Protein AF-A0AA39XWB1-F1 (afdb_monomer_lite)

Structure (mmCIF, N/CA/C/O backbone):
data_AF-A0AA39XWB1-F1
#
_entry.id   AF-A0AA39XWB1-F1
#
loop_
_atom_site.group_PDB
_atom_site.id
_atom_site.type_symbol
_atom_site.label_atom_id
_atom_site.label_alt_id
_atom_site.label_comp_id
_atom_site.label_asym_id
_atom_site.label_entity_id
_atom_site.label_seq_id
_atom_site.pdbx_PDB_ins_code
_atom_site.Cartn_x
_atom_site.Cartn_y
_atom_site.Cartn_z
_atom_site.occupancy
_atom_site.B_iso_or_equiv
_atom_site.auth_seq_id
_atom_site.auth_comp_id
_atom_site.auth_asym_id
_atom_site.auth_atom_id
_atom_site.pdbx_PDB_model_num
ATOM 1 N N . MET A 1 1 ? -2.239 -0.273 15.972 1.00 41.62 1 MET A N 1
ATOM 2 C CA . MET A 1 1 ? -2.402 0.875 15.066 1.00 41.62 1 MET A CA 1
ATOM 3 C C . MET A 1 1 ? -2.229 2.117 15.913 1.00 41.62 1 MET A C 1
ATOM 5 O O . MET A 1 1 ? -3.085 2.393 16.743 1.00 41.62 1 MET A O 1
ATOM 9 N N . GLN A 1 2 ? -1.071 2.755 15.815 1.00 41.41 2 GLN A N 1
ATOM 10 C CA . GLN A 1 2 ? -0.800 3.997 16.537 1.00 41.41 2 GLN A CA 1
ATOM 11 C C . GLN A 1 2 ? -1.192 5.116 15.592 1.00 41.41 2 GLN A C 1
ATOM 13 O O . GLN A 1 2 ? -0.616 5.147 14.523 1.00 41.41 2 GLN A O 1
ATOM 18 N N . CYS A 1 3 ? -2.184 5.942 15.901 1.00 41.06 3 CYS A N 1
ATOM 19 C CA . CYS A 1 3 ? -2.388 7.173 15.144 1.00 41.06 3 CYS A CA 1
ATOM 20 C C . CYS A 1 3 ? -1.578 8.264 15.823 1.00 41.06 3 CYS A C 1
ATOM 22 O O . CYS A 1 3 ? -1.636 8.375 17.046 1.00 41.06 3 CYS A O 1
ATOM 24 N N . LEU A 1 4 ? -0.769 8.960 15.040 1.00 49.34 4 LEU A N 1
ATOM 25 C CA . LEU A 1 4 ? 0.283 9.846 15.508 1.00 49.34 4 LEU A CA 1
ATOM 26 C C . LEU A 1 4 ? 0.068 11.181 14.810 1.00 49.34 4 LEU A C 1
ATOM 28 O O . LEU A 1 4 ? -0.105 11.183 13.598 1.00 49.34 4 LEU A O 1
ATOM 32 N N . ASN A 1 5 ? 0.038 12.267 15.576 1.00 47.19 5 ASN A N 1
ATOM 33 C CA . ASN A 1 5 ? 0.081 13.621 15.043 1.00 47.19 5 ASN A CA 1
ATOM 34 C C . ASN A 1 5 ? 1.475 14.213 15.278 1.00 47.19 5 ASN A C 1
ATOM 36 O O . ASN A 1 5 ? 1.672 14.724 16.375 1.00 47.19 5 ASN A O 1
ATOM 40 N N . PRO A 1 6 ? 2.475 14.054 14.395 1.00 50.25 6 PRO A N 1
ATOM 41 C CA . PRO A 1 6 ? 3.665 14.888 14.463 1.00 50.25 6 PRO A CA 1
ATOM 42 C C . PRO A 1 6 ? 3.436 16.219 13.738 1.00 50.25 6 PRO A C 1
ATOM 44 O O . PRO A 1 6 ? 2.695 16.291 12.759 1.00 50.25 6 PRO A O 1
ATOM 47 N N . ASP A 1 7 ? 4.146 17.257 14.176 1.00 54.75 7 A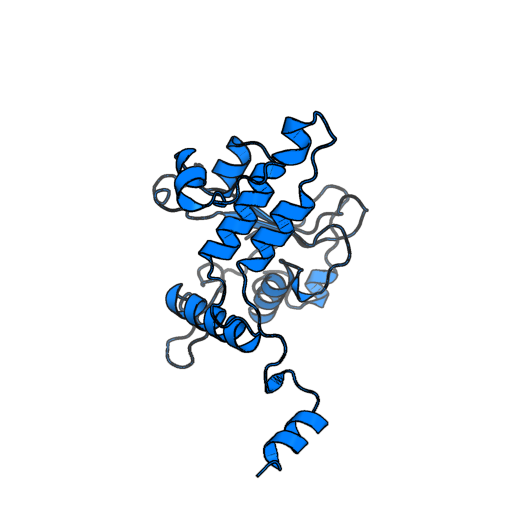SP A N 1
ATOM 48 C CA . ASP A 1 7 ? 4.531 18.319 13.253 1.00 54.75 7 ASP A CA 1
ATOM 49 C C . ASP A 1 7 ? 5.450 17.690 12.202 1.00 54.75 7 ASP A C 1
ATOM 51 O O . ASP A 1 7 ? 6.511 17.146 12.525 1.00 54.75 7 ASP A O 1
ATOM 55 N N . ASN A 1 8 ? 5.031 17.715 10.941 1.00 66.12 8 ASN A N 1
ATOM 56 C CA . ASN A 1 8 ? 5.865 17.259 9.842 1.00 66.12 8 ASN A CA 1
ATOM 57 C C . ASN A 1 8 ? 7.097 18.164 9.680 1.00 66.12 8 ASN A C 1
ATOM 59 O O . ASN A 1 8 ? 7.236 19.196 10.335 1.00 66.12 8 ASN A O 1
ATOM 63 N N . GLU A 1 9 ? 7.997 17.826 8.759 1.00 66.38 9 GLU A N 1
ATOM 64 C CA . GLU A 1 9 ? 9.208 18.617 8.465 1.00 66.38 9 GLU A CA 1
ATOM 65 C C . GLU A 1 9 ? 8.933 20.066 7.980 1.00 66.38 9 GLU A C 1
ATOM 67 O O . GLU A 1 9 ? 9.859 20.837 7.719 1.00 66.38 9 GLU A O 1
ATOM 72 N N . HIS A 1 10 ? 7.661 20.472 7.917 1.00 67.88 10 HIS A N 1
ATOM 73 C CA . HIS A 1 10 ? 7.183 21.820 7.622 1.00 67.88 10 HIS A CA 1
ATOM 74 C C . HIS A 1 10 ? 6.364 22.459 8.761 1.00 67.88 10 HIS A C 1
ATOM 76 O O . HIS A 1 10 ? 5.762 23.510 8.539 1.00 67.88 10 HIS A O 1
ATOM 82 N N . GLY A 1 11 ? 6.328 21.859 9.955 1.00 70.75 11 GLY A N 1
ATOM 83 C CA . GLY A 1 11 ? 5.614 22.397 11.118 1.00 70.75 11 GLY A CA 1
ATOM 84 C C . GLY A 1 11 ? 4.090 22.293 11.023 1.00 70.75 11 GLY A C 1
ATOM 85 O O . GLY A 1 11 ? 3.393 23.119 11.605 1.00 70.75 11 GLY A O 1
ATOM 86 N N . ASN A 1 12 ? 3.566 21.345 10.235 1.00 73.31 12 ASN A N 1
ATOM 87 C CA . ASN A 1 12 ? 2.128 21.094 10.145 1.00 73.31 12 ASN A CA 1
ATOM 88 C C . ASN A 1 12 ? 1.782 19.762 10.798 1.00 73.31 12 ASN A C 1
ATOM 90 O O . ASN A 1 12 ? 2.450 18.766 10.528 1.00 73.31 12 ASN A O 1
ATOM 94 N N . ALA A 1 13 ? 0.679 19.738 11.541 1.00 76.00 13 ALA A N 1
ATOM 95 C CA . ALA A 1 13 ? 0.055 18.511 12.013 1.00 76.00 13 ALA A CA 1
ATOM 96 C C . ALA A 1 13 ? -0.214 17.540 10.846 1.00 76.00 13 ALA A C 1
ATOM 98 O O . ALA A 1 13 ? -0.856 17.916 9.860 1.00 76.00 13 ALA A O 1
ATOM 99 N N . GLU A 1 14 ? 0.244 16.297 10.964 1.00 81.94 14 GLU A N 1
ATOM 100 C CA . GLU A 1 14 ? -0.048 15.213 10.021 1.00 81.94 14 GLU A CA 1
ATOM 101 C C . GLU A 1 14 ? -0.586 13.998 10.764 1.00 81.94 14 GLU A C 1
ATOM 103 O O . GLU A 1 14 ? -0.117 13.682 11.842 1.00 81.94 14 GLU A O 1
ATOM 108 N N . PHE A 1 15 ? -1.517 13.235 10.201 1.00 87.00 15 PHE A N 1
ATOM 109 C CA . PHE A 1 15 ? -1.774 11.901 10.741 1.00 87.00 15 PHE A CA 1
ATOM 110 C C . PHE A 1 15 ? -0.768 10.888 10.199 1.00 87.00 15 PHE A C 1
ATOM 112 O O . PHE A 1 15 ? -0.510 10.798 9.000 1.00 87.00 15 PHE A O 1
ATOM 119 N N . ALA A 1 16 ? -0.280 10.029 11.081 1.00 89.06 16 ALA A N 1
ATOM 120 C CA . ALA A 1 16 ? 0.539 8.885 10.734 1.00 89.06 16 ALA A CA 1
ATOM 121 C C . ALA A 1 16 ? 0.051 7.631 11.448 1.00 89.06 16 ALA A C 1
ATOM 123 O O . ALA A 1 16 ? -0.598 7.685 12.492 1.00 89.06 16 ALA A O 1
ATOM 124 N N . VAL A 1 17 ? 0.356 6.477 10.868 1.00 88.75 17 VAL A N 1
ATOM 125 C CA . VAL A 1 17 ? 0.061 5.177 11.433 1.00 88.75 17 VAL A CA 1
ATOM 126 C C . VAL A 1 17 ? 1.191 4.197 11.260 1.00 88.75 17 VAL A C 1
ATOM 128 O O . VAL A 1 17 ? 1.698 4.012 10.160 1.00 88.75 17 VAL A O 1
ATOM 131 N N . GLN A 1 18 ? 1.532 3.500 12.342 1.00 89.12 18 GLN A N 1
ATOM 132 C CA . GLN A 1 18 ? 2.418 2.347 12.279 1.00 89.12 18 GLN A CA 1
ATOM 133 C C . GLN A 1 18 ? 1.616 1.043 12.338 1.00 89.12 18 GLN A C 1
ATOM 135 O O . GLN A 1 18 ? 0.813 0.801 13.254 1.00 89.12 18 GLN A O 1
ATOM 140 N N . LEU A 1 19 ? 1.825 0.202 11.328 1.00 86.62 19 LEU A N 1
ATOM 141 C CA . LEU A 1 19 ? 1.204 -1.104 11.168 1.00 86.62 19 LEU A CA 1
ATOM 142 C C . LEU A 1 19 ? 2.258 -2.195 11.343 1.00 86.62 19 LEU A C 1
ATOM 144 O O . LEU A 1 19 ? 3.242 -2.232 10.610 1.00 86.62 19 LEU A O 1
ATOM 148 N N . VAL A 1 20 ? 2.019 -3.118 12.272 1.00 85.56 20 VAL A N 1
ATOM 149 C CA . VAL A 1 20 ? 2.822 -4.339 12.403 1.00 85.56 20 VAL A CA 1
ATOM 150 C C . VAL A 1 20 ? 2.204 -5.406 11.512 1.00 85.56 20 VAL A C 1
ATOM 152 O O . VAL A 1 20 ? 1.035 -5.769 11.674 1.00 85.56 20 VAL A O 1
ATOM 155 N N . ARG A 1 21 ? 2.975 -5.922 10.557 1.00 77.56 21 ARG A N 1
ATOM 156 C CA . ARG A 1 21 ? 2.493 -6.917 9.603 1.00 77.56 21 ARG A CA 1
ATOM 157 C C . ARG A 1 21 ? 2.776 -8.328 10.100 1.00 77.56 21 ARG A C 1
ATOM 159 O O . ARG A 1 21 ? 3.928 -8.734 10.226 1.00 77.56 21 ARG A O 1
ATOM 166 N N . GLU A 1 22 ? 1.732 -9.141 10.238 1.00 77.38 22 GLU A N 1
ATOM 167 C CA . GLU A 1 22 ? 1.906 -10.594 10.307 1.00 77.38 22 GLU A CA 1
ATOM 168 C C . GLU A 1 22 ? 2.275 -11.130 8.914 1.00 77.38 22 GLU A C 1
ATOM 170 O O . GLU A 1 22 ? 1.427 -11.461 8.082 1.00 77.38 22 GLU A O 1
ATOM 175 N N . ALA A 1 23 ? 3.570 -11.121 8.605 1.00 73.31 23 ALA A N 1
ATOM 176 C CA . ALA A 1 23 ? 4.072 -11.601 7.327 1.00 73.31 23 ALA A CA 1
ATOM 177 C C . ALA A 1 23 ? 4.094 -13.139 7.266 1.00 73.31 23 ALA A C 1
ATOM 179 O O . ALA A 1 23 ? 4.148 -13.842 8.278 1.00 73.31 23 ALA A O 1
ATOM 180 N N . LYS A 1 24 ? 4.066 -13.672 6.037 1.00 70.06 24 LYS A N 1
ATOM 181 C CA . LYS A 1 24 ? 4.104 -15.118 5.781 1.00 70.06 24 LYS A CA 1
ATOM 182 C C . LYS A 1 24 ? 5.331 -15.734 6.464 1.00 70.06 24 LYS A C 1
ATOM 184 O O . LYS A 1 24 ? 6.441 -15.236 6.299 1.00 70.06 24 LYS A O 1
ATOM 189 N N . ASN A 1 25 ? 5.128 -16.834 7.191 1.00 73.12 25 ASN A N 1
ATOM 190 C CA . ASN A 1 25 ? 6.166 -17.531 7.964 1.00 73.12 25 ASN A CA 1
ATOM 191 C C . ASN A 1 25 ? 6.789 -16.689 9.101 1.00 73.12 25 ASN A C 1
ATOM 193 O O . ASN A 1 25 ? 7.954 -16.906 9.443 1.00 73.12 25 ASN A O 1
ATOM 197 N N . MET A 1 26 ? 6.045 -15.723 9.660 1.00 78.62 26 MET A N 1
ATOM 198 C CA . MET A 1 26 ? 6.451 -14.912 10.824 1.00 78.62 26 MET A CA 1
ATOM 199 C C . MET A 1 26 ? 5.422 -14.939 11.969 1.00 78.62 26 MET A C 1
ATOM 201 O O . MET A 1 26 ? 5.489 -14.134 12.898 1.00 78.62 26 MET A O 1
ATOM 205 N N . THR A 1 27 ? 4.469 -15.876 11.935 1.00 80.94 27 THR A N 1
ATOM 206 C CA . THR A 1 27 ? 3.491 -16.069 13.019 1.00 80.94 27 THR A CA 1
ATOM 207 C C . THR A 1 27 ? 4.192 -16.338 14.354 1.00 80.94 27 THR A C 1
ATOM 209 O O . THR A 1 27 ? 3.828 -15.720 15.349 1.00 80.94 27 THR A O 1
ATOM 212 N N . TYR A 1 28 ? 5.250 -17.158 14.349 1.00 83.56 28 TYR A N 1
ATOM 213 C CA . TYR A 1 28 ? 6.032 -17.540 15.536 1.00 83.56 28 TYR A CA 1
ATOM 214 C C . TYR A 1 28 ? 7.258 -16.651 15.816 1.00 83.56 28 TYR A C 1
ATOM 216 O O . TYR A 1 28 ? 7.977 -16.907 16.773 1.00 83.56 28 TYR A O 1
ATOM 224 N N . ASP A 1 29 ? 7.494 -15.614 15.006 1.00 83.06 29 ASP A N 1
ATOM 225 C CA . ASP A 1 29 ? 8.612 -14.671 15.159 1.00 83.06 29 ASP A CA 1
ATOM 226 C C . ASP A 1 29 ? 8.068 -13.230 15.321 1.00 83.06 29 ASP A C 1
ATOM 228 O O . ASP A 1 29 ? 8.277 -12.398 14.430 1.00 83.06 29 ASP A O 1
ATOM 232 N N . PRO A 1 30 ? 7.310 -12.909 16.390 1.00 82.88 30 PRO A N 1
ATOM 233 C CA . PRO A 1 30 ? 6.625 -11.619 16.512 1.00 82.88 30 PRO A CA 1
ATOM 234 C C . PRO A 1 30 ? 7.583 -10.422 16.469 1.00 82.88 30 PRO A C 1
ATOM 236 O O . PRO A 1 30 ? 7.289 -9.452 15.777 1.00 82.88 30 PRO A O 1
ATOM 239 N N . ASP A 1 31 ? 8.759 -10.535 17.088 1.00 83.56 31 ASP A N 1
ATOM 240 C CA . ASP A 1 31 ? 9.764 -9.460 17.154 1.00 83.56 31 ASP A CA 1
ATOM 241 C C . ASP A 1 31 ? 10.465 -9.194 15.812 1.00 83.56 31 ASP A C 1
ATOM 243 O O . ASP A 1 31 ? 11.197 -8.220 15.660 1.00 83.56 31 ASP A O 1
ATOM 247 N N . LYS A 1 32 ? 10.269 -10.073 14.822 1.00 80.38 32 LYS A N 1
ATOM 248 C CA . LYS A 1 32 ? 10.838 -9.933 13.471 1.00 80.38 32 LYS A CA 1
ATOM 249 C C . LYS A 1 32 ? 9.804 -9.474 12.448 1.00 80.38 32 LYS A C 1
ATOM 251 O O . LYS A 1 32 ? 10.094 -9.460 11.249 1.00 80.38 32 LYS A O 1
ATOM 256 N N . ARG A 1 33 ? 8.583 -9.161 12.887 1.00 84.88 33 ARG A N 1
ATOM 257 C CA . ARG A 1 33 ? 7.512 -8.720 11.994 1.00 84.88 33 ARG A CA 1
ATOM 258 C C . ARG A 1 33 ? 7.844 -7.335 11.433 1.00 84.88 33 ARG A C 1
ATOM 260 O O . ARG A 1 33 ? 8.201 -6.448 12.199 1.00 84.88 33 ARG A O 1
ATOM 267 N N . PRO A 1 34 ? 7.710 -7.127 10.112 1.00 85.00 34 PRO A N 1
ATOM 268 C CA . PRO A 1 34 ? 7.891 -5.812 9.527 1.00 85.00 34 PRO A CA 1
ATOM 269 C C . PRO A 1 34 ? 6.905 -4.801 10.097 1.00 85.00 34 PRO A C 1
ATOM 271 O O . PRO A 1 34 ? 5.711 -5.093 10.228 1.00 85.00 34 PRO A O 1
ATOM 274 N N . GLU A 1 35 ? 7.405 -3.598 10.336 1.00 88.94 35 GLU A N 1
ATOM 275 C CA . GLU A 1 35 ? 6.603 -2.431 10.668 1.00 88.94 35 GLU A CA 1
ATOM 276 C C . GLU A 1 35 ? 6.546 -1.498 9.460 1.00 88.94 35 GLU A C 1
ATOM 278 O O . GLU A 1 35 ? 7.554 -1.245 8.794 1.00 88.94 35 GLU A O 1
ATOM 283 N N . HIS A 1 36 ? 5.351 -1.000 9.157 1.00 86.81 36 HIS A N 1
ATOM 284 C CA . HIS A 1 36 ? 5.108 -0.080 8.054 1.00 86.81 36 HIS A CA 1
ATOM 285 C C . HIS A 1 36 ? 4.446 1.180 8.576 1.00 86.81 36 HIS A C 1
ATOM 287 O O . HIS A 1 36 ? 3.353 1.114 9.138 1.00 86.81 36 HIS A O 1
ATOM 293 N N . SER A 1 37 ? 5.101 2.316 8.367 1.00 89.19 37 SER A N 1
ATOM 294 C CA . SER A 1 37 ? 4.484 3.621 8.541 1.00 89.19 37 SER A CA 1
ATOM 295 C C . SER A 1 37 ? 3.686 4.001 7.289 1.00 89.19 37 SER A C 1
ATOM 297 O O . SER A 1 37 ? 4.131 3.791 6.161 1.00 89.19 37 SER A O 1
ATOM 299 N N . LEU A 1 38 ? 2.491 4.549 7.490 1.00 88.88 38 LEU A N 1
ATOM 300 C CA . LEU A 1 38 ? 1.720 5.288 6.490 1.00 88.88 38 LEU A CA 1
ATOM 301 C C . LEU A 1 38 ? 1.416 6.656 7.094 1.00 88.88 38 LEU A C 1
ATOM 303 O O . LEU A 1 38 ? 1.102 6.724 8.274 1.00 88.88 38 LEU A O 1
ATOM 307 N N . TYR A 1 39 ? 1.521 7.726 6.324 1.00 88.00 39 TYR A N 1
ATOM 308 C CA . TYR A 1 39 ? 1.347 9.087 6.829 1.00 88.00 39 TYR A CA 1
ATOM 309 C C . TYR A 1 39 ? 0.803 10.003 5.737 1.00 88.00 39 TYR A C 1
ATOM 311 O O . TYR A 1 39 ? 0.801 9.644 4.551 1.00 88.00 39 TYR A O 1
ATOM 319 N N . GLU A 1 40 ? 0.266 11.147 6.146 1.00 80.56 40 GLU A N 1
ATOM 320 C CA . GLU A 1 40 ? -0.202 12.194 5.243 1.00 80.56 40 GLU A CA 1
ATOM 321 C C . GLU A 1 40 ? 1.021 12.824 4.571 1.00 80.56 40 GLU A C 1
ATOM 323 O O . GLU A 1 40 ? 1.816 13.497 5.205 1.00 80.56 40 GLU A O 1
ATOM 328 N N . GLY A 1 41 ? 1.247 12.491 3.297 1.00 72.50 41 GLY A N 1
ATOM 329 C CA . GLY A 1 41 ? 2.477 12.863 2.593 1.00 72.50 41 GLY A CA 1
ATOM 330 C C . GLY A 1 41 ? 2.777 14.371 2.594 1.00 72.50 41 GLY A C 1
ATOM 331 O O . GLY A 1 41 ? 1.895 15.202 2.772 1.00 72.50 41 GLY A O 1
ATOM 332 N N . LEU A 1 42 ? 4.033 14.713 2.298 1.00 69.00 42 LEU A N 1
ATOM 333 C CA . LEU A 1 42 ? 4.608 16.060 2.457 1.00 69.00 42 LEU A CA 1
ATOM 334 C C . LEU A 1 42 ? 3.949 17.179 1.640 1.00 69.00 42 LEU A C 1
ATOM 336 O O . LEU A 1 42 ? 4.087 18.354 1.966 1.00 69.00 42 LEU A O 1
ATOM 340 N N . VAL A 1 43 ? 3.274 16.833 0.545 1.00 73.81 43 VAL A N 1
ATOM 341 C CA . VAL A 1 43 ? 2.653 17.797 -0.368 1.00 73.81 43 VAL A CA 1
ATOM 342 C C . VAL A 1 43 ? 1.182 17.472 -0.557 1.00 73.81 43 VAL A C 1
ATOM 344 O O . VAL A 1 43 ? 0.779 16.309 -0.505 1.00 73.81 43 VAL A O 1
ATOM 347 N N . ALA A 1 44 ? 0.381 18.501 -0.837 1.00 73.31 44 ALA A N 1
ATOM 348 C CA . ALA A 1 44 ? -1.021 18.321 -1.181 1.00 73.31 44 ALA A CA 1
ATOM 349 C C . ALA A 1 44 ? -1.149 17.382 -2.391 1.00 73.31 44 ALA A C 1
ATOM 351 O O . ALA A 1 44 ? -0.754 17.710 -3.511 1.00 73.31 44 ALA A O 1
ATOM 352 N N . MET A 1 45 ? -1.718 16.205 -2.152 1.00 77.31 45 MET A N 1
ATOM 353 C CA . MET A 1 45 ? -2.008 15.205 -3.172 1.00 77.31 45 MET A CA 1
ATOM 354 C C . MET A 1 45 ? -3.517 15.129 -3.403 1.00 77.31 45 MET A C 1
ATOM 356 O O . MET A 1 45 ? -4.296 15.478 -2.510 1.00 77.31 45 MET A O 1
ATOM 360 N N . PRO A 1 46 ? -3.972 14.634 -4.572 1.00 85.69 46 PRO A N 1
ATOM 361 C CA . PRO A 1 46 ? -5.366 14.258 -4.738 1.00 85.69 46 PRO A CA 1
ATOM 362 C C . PRO A 1 46 ? -5.816 13.403 -3.555 1.00 85.69 46 PRO A C 1
ATOM 364 O O . PRO A 1 46 ? -5.101 12.489 -3.151 1.00 85.69 46 PRO A O 1
ATOM 367 N N . LEU A 1 47 ? -7.007 13.681 -3.026 1.00 81.38 47 LEU A N 1
ATOM 368 C CA . LEU A 1 47 ? -7.535 13.039 -1.819 1.00 81.38 47 LEU A CA 1
ATOM 369 C C . LEU A 1 47 ? -7.447 11.498 -1.872 1.00 81.38 47 LEU A C 1
ATOM 371 O O . LEU A 1 47 ? -7.161 10.844 -0.875 1.00 81.38 47 LEU A O 1
ATOM 375 N N . VAL A 1 48 ? -7.611 10.922 -3.066 1.00 80.88 48 VAL A N 1
ATOM 376 C CA . VAL A 1 48 ? -7.505 9.476 -3.337 1.00 80.88 48 VAL A CA 1
ATOM 377 C C . VAL A 1 48 ? -6.110 8.878 -3.103 1.00 80.88 48 VAL A C 1
ATOM 379 O O . VAL A 1 48 ? -5.986 7.660 -3.004 1.00 80.88 48 VAL A O 1
ATOM 382 N N . CYS A 1 49 ? -5.073 9.710 -3.032 1.00 84.25 49 CYS A N 1
ATOM 383 C CA . CYS A 1 49 ? -3.690 9.319 -2.777 1.00 84.25 49 CYS A CA 1
ATOM 384 C C . CYS A 1 49 ? -3.286 9.487 -1.304 1.00 84.25 49 CYS A C 1
ATOM 386 O O . CYS A 1 49 ? -2.173 9.107 -0.948 1.00 84.25 49 CYS A O 1
ATOM 388 N N . ASN A 1 50 ? -4.152 10.037 -0.445 1.00 87.31 50 ASN A N 1
ATOM 389 C CA . ASN A 1 50 ? -3.886 10.097 0.988 1.00 87.31 50 ASN A CA 1
ATOM 390 C C . ASN A 1 50 ? -4.166 8.718 1.618 1.00 87.31 50 ASN A C 1
ATOM 392 O O . ASN A 1 50 ? -5.314 8.277 1.707 1.00 87.31 50 ASN A O 1
ATOM 396 N N . ALA A 1 51 ? -3.108 8.036 2.066 1.00 86.44 51 ALA A N 1
ATOM 397 C CA . ALA A 1 51 ? -3.199 6.713 2.682 1.00 86.44 51 ALA A CA 1
ATOM 398 C C . ALA A 1 51 ? -3.930 6.717 4.038 1.00 86.44 51 ALA A C 1
ATOM 400 O O . ALA A 1 51 ? -4.509 5.697 4.421 1.00 86.44 51 ALA A O 1
ATOM 401 N N . MET A 1 52 ? -3.937 7.851 4.743 1.00 89.44 52 MET A N 1
ATOM 402 C CA . MET A 1 52 ? -4.606 8.011 6.034 1.00 89.44 52 MET A CA 1
ATOM 403 C C . MET A 1 52 ? -6.100 8.261 5.913 1.00 89.44 52 MET A C 1
ATOM 405 O O . MET A 1 52 ? -6.845 7.875 6.809 1.00 89.44 52 MET A O 1
ATOM 409 N N . LEU A 1 53 ? -6.575 8.807 4.795 1.00 89.56 53 LEU A N 1
ATOM 410 C CA . LEU A 1 53 ? -7.997 9.077 4.592 1.00 89.56 53 LEU A CA 1
ATOM 411 C C . LEU A 1 53 ? -8.918 7.874 4.893 1.00 89.56 53 LEU A C 1
ATOM 413 O O . LEU A 1 53 ? -9.840 8.027 5.699 1.00 89.56 53 LEU A O 1
ATOM 417 N N . PRO A 1 54 ? -8.723 6.673 4.303 1.00 89.56 54 PRO A N 1
ATOM 418 C CA . PRO A 1 54 ? -9.579 5.530 4.620 1.00 89.56 54 PRO A CA 1
ATOM 419 C C . PRO A 1 54 ? -9.445 5.078 6.081 1.00 89.56 54 PRO A C 1
ATOM 421 O O . PRO A 1 54 ? -10.391 4.524 6.636 1.00 89.56 54 PRO A O 1
ATOM 424 N N . ILE A 1 55 ? -8.294 5.315 6.711 1.00 91.12 55 ILE A N 1
ATOM 425 C CA . ILE A 1 55 ? -8.019 4.939 8.099 1.00 91.12 55 ILE A CA 1
ATOM 426 C C . ILE A 1 55 ? -8.780 5.864 9.051 1.00 91.12 55 ILE A C 1
ATOM 428 O O . ILE A 1 55 ? -9.515 5.375 9.908 1.00 91.12 55 ILE A O 1
ATOM 432 N N . LEU A 1 56 ? -8.681 7.179 8.850 1.00 90.56 56 LEU A N 1
ATOM 433 C CA . LEU A 1 56 ? -9.429 8.188 9.603 1.00 90.56 56 LEU A CA 1
ATOM 434 C C . LEU A 1 56 ? -10.939 7.983 9.455 1.00 90.56 56 LEU A C 1
ATOM 436 O O . LEU A 1 56 ? -11.663 7.986 10.449 1.00 90.56 56 LEU A O 1
ATOM 440 N N . ALA A 1 57 ? -11.413 7.697 8.237 1.00 91.81 57 ALA A N 1
ATOM 441 C CA . ALA A 1 57 ? -12.822 7.398 7.996 1.00 91.81 57 ALA A CA 1
ATOM 442 C C . ALA A 1 57 ? -13.311 6.192 8.820 1.00 91.81 57 ALA A C 1
ATOM 444 O O . ALA A 1 57 ? -14.397 6.239 9.398 1.00 91.81 57 ALA A O 1
ATOM 445 N N . ILE A 1 58 ? -12.509 5.123 8.917 1.00 91.56 58 ILE A N 1
ATOM 446 C CA . ILE A 1 58 ? -12.838 3.952 9.744 1.00 91.56 58 ILE A CA 1
ATOM 447 C C . ILE A 1 58 ? -12.823 4.313 11.231 1.00 91.56 58 ILE A C 1
ATOM 449 O O . ILE A 1 58 ? -13.738 3.911 11.953 1.00 91.56 58 ILE A O 1
ATOM 453 N N . LEU A 1 59 ? -11.826 5.068 11.699 1.00 92.31 59 LEU A N 1
ATOM 454 C CA . LEU A 1 59 ? -11.722 5.472 13.103 1.00 92.31 59 LEU A CA 1
ATOM 455 C C . LEU A 1 59 ? -12.945 6.262 13.564 1.00 92.31 59 LEU A C 1
ATOM 457 O O . LEU A 1 59 ? -13.548 5.899 14.574 1.00 92.31 59 LEU A O 1
ATOM 461 N N . VAL A 1 60 ? -13.348 7.273 12.792 1.00 93.50 60 VAL A N 1
ATOM 462 C CA . VAL A 1 60 ? -14.521 8.106 13.090 1.00 93.50 60 VAL A CA 1
ATOM 463 C C . VAL A 1 60 ? -15.800 7.272 13.018 1.00 93.50 60 VAL A C 1
ATOM 465 O O . VAL A 1 60 ? -16.585 7.255 13.964 1.00 93.50 60 VAL A O 1
ATOM 468 N N . ALA A 1 61 ? -15.989 6.490 11.948 1.00 91.50 61 ALA A N 1
ATOM 469 C CA . ALA A 1 61 ? -17.191 5.669 11.777 1.00 91.50 61 ALA A CA 1
ATOM 470 C C . ALA A 1 61 ? -17.367 4.611 12.880 1.00 91.50 61 ALA A C 1
ATOM 472 O O . ALA A 1 61 ? -18.487 4.197 13.178 1.00 91.50 61 ALA A O 1
ATOM 473 N N . THR A 1 62 ? -16.267 4.154 13.481 1.00 89.94 62 THR A N 1
ATOM 474 C CA . THR A 1 62 ? -16.285 3.161 14.564 1.00 89.94 62 THR A CA 1
ATOM 475 C C . THR A 1 62 ? -16.147 3.770 15.954 1.00 89.94 62 THR A C 1
ATOM 477 O O . THR A 1 62 ? -16.207 3.023 16.932 1.00 89.94 62 THR A O 1
ATOM 480 N N . LYS A 1 63 ? -15.976 5.097 16.054 1.00 92.69 63 LYS A N 1
ATOM 481 C CA . LYS A 1 63 ? -15.623 5.807 17.290 1.00 92.69 63 LYS A CA 1
ATOM 482 C C . LYS A 1 63 ? -14.469 5.125 18.031 1.00 92.69 63 LYS A C 1
ATOM 484 O O . LYS A 1 63 ? -14.536 4.930 19.246 1.00 92.69 63 LYS A O 1
ATOM 489 N N . ALA A 1 64 ? -13.458 4.680 17.287 1.00 92.25 64 ALA A N 1
ATOM 490 C CA . ALA A 1 64 ? -12.450 3.755 17.796 1.00 92.25 64 ALA A CA 1
ATOM 491 C C . ALA A 1 64 ? -11.502 4.370 18.830 1.00 92.25 64 ALA A C 1
ATOM 493 O O . ALA A 1 64 ? -10.975 3.650 19.683 1.00 92.25 64 ALA A O 1
ATOM 494 N N . CYS A 1 65 ? -11.287 5.681 18.762 1.00 93.62 65 CYS A N 1
ATOM 495 C CA . CYS A 1 65 ? -10.430 6.405 19.687 1.00 93.62 65 CYS A CA 1
ATOM 496 C C . CYS A 1 65 ? -11.151 6.620 21.025 1.00 93.62 65 CYS A C 1
ATOM 498 O O . CYS A 1 65 ? -12.347 6.906 21.066 1.00 93.62 65 CYS A O 1
ATOM 500 N N . ARG A 1 66 ? -10.426 6.435 22.133 1.00 94.44 66 ARG A N 1
ATOM 501 C CA . ARG A 1 66 ? -10.947 6.528 23.504 1.00 94.44 66 ARG A CA 1
ATOM 502 C C . ARG A 1 66 ? -11.469 7.916 23.827 1.00 94.44 66 ARG A C 1
ATOM 504 O O . ARG A 1 66 ? -12.577 8.025 24.342 1.00 94.44 66 ARG A O 1
ATOM 511 N N . ASP A 1 67 ? -10.676 8.914 23.465 1.00 93.69 67 ASP A N 1
ATOM 512 C CA . ASP A 1 67 ? -10.839 10.294 23.913 1.00 93.69 67 ASP A CA 1
ATOM 513 C C . ASP A 1 67 ? -11.320 11.231 22.788 1.00 93.69 67 ASP A C 1
ATOM 515 O O . ASP A 1 67 ? -11.560 12.407 23.034 1.00 93.69 67 ASP A O 1
ATOM 519 N N . TYR A 1 68 ? -11.491 10.711 21.563 1.00 93.31 68 TYR A N 1
ATOM 520 C CA . TYR A 1 68 ? -11.843 11.481 20.363 1.00 93.31 68 TYR A CA 1
ATOM 521 C C . TYR A 1 68 ? -12.954 10.766 19.587 1.00 93.31 68 TYR A C 1
ATOM 523 O O . TYR A 1 68 ? -12.779 9.623 19.154 1.00 93.31 68 TYR A O 1
ATOM 531 N N . ASP A 1 69 ? -14.106 11.415 19.426 1.00 90.06 69 ASP A N 1
ATOM 532 C CA . ASP A 1 69 ? -15.325 10.788 18.898 1.00 90.06 69 ASP A CA 1
ATOM 533 C C . ASP A 1 69 ? -15.660 11.240 17.474 1.00 90.06 69 ASP A C 1
ATOM 535 O O . ASP A 1 69 ? -16.321 10.507 16.730 1.00 90.06 69 ASP A O 1
ATOM 539 N N . THR A 1 70 ? -15.222 12.441 17.106 1.00 92.69 70 THR A N 1
ATOM 540 C CA . THR A 1 70 ? -15.537 13.102 15.838 1.00 92.69 70 THR A CA 1
ATOM 541 C C . THR A 1 70 ? -14.286 13.368 15.006 1.00 92.69 70 THR A C 1
ATOM 543 O O . THR A 1 70 ? -13.155 13.234 15.476 1.00 92.69 70 THR A O 1
ATOM 546 N N . LEU A 1 71 ? -14.486 13.726 13.735 1.00 90.81 71 LEU A N 1
ATOM 547 C CA . LEU A 1 71 ? -13.381 14.153 12.880 1.00 90.81 71 LEU A CA 1
ATOM 548 C C . LEU A 1 71 ? -12.792 15.476 13.387 1.00 90.81 71 LEU A C 1
ATOM 550 O O . LEU A 1 71 ? -11.579 15.651 13.366 1.00 90.81 71 LEU A O 1
ATOM 554 N N . GLU A 1 72 ? -13.644 16.374 13.872 1.00 93.38 72 GLU A N 1
ATOM 555 C CA . GLU A 1 72 ? -13.265 17.655 14.457 1.00 93.38 72 GLU A CA 1
ATOM 556 C C . GLU A 1 72 ? -12.381 17.460 15.694 1.00 93.38 72 GLU A C 1
ATOM 558 O O . GLU A 1 72 ? -11.352 18.121 15.803 1.00 93.38 72 GLU A O 1
ATOM 563 N N . ASP A 1 73 ? -12.717 16.503 16.568 1.00 92.31 73 ASP A N 1
ATOM 564 C CA . ASP A 1 73 ? -11.894 16.164 17.736 1.00 92.31 73 ASP A CA 1
ATOM 565 C C . ASP A 1 73 ? -10.495 15.698 17.321 1.00 92.31 73 ASP A C 1
ATOM 567 O O . ASP A 1 73 ? -9.506 16.090 17.934 1.00 92.31 73 ASP A O 1
ATOM 571 N N . LEU A 1 74 ? -10.412 14.865 16.275 1.00 89.81 74 LEU A N 1
ATOM 572 C CA . LEU A 1 74 ? -9.142 14.362 15.754 1.00 89.81 74 LEU A CA 1
ATOM 573 C C . LEU A 1 74 ? -8.310 15.490 15.137 1.00 89.81 74 LEU A C 1
ATOM 575 O O . LEU A 1 74 ? -7.121 15.595 15.423 1.00 89.81 74 LEU A O 1
ATOM 579 N N . LEU A 1 75 ? -8.922 16.339 14.309 1.00 88.19 75 LEU A N 1
ATOM 580 C CA . LEU A 1 75 ? -8.241 17.463 13.657 1.00 88.19 75 LEU A CA 1
ATOM 581 C C . LEU A 1 75 ? -7.811 18.552 14.650 1.00 88.19 75 LEU A C 1
ATOM 583 O O . LEU A 1 75 ? -6.868 19.288 14.378 1.00 88.19 75 LEU A O 1
ATOM 587 N N . ALA A 1 76 ? -8.483 18.652 15.798 1.00 89.69 76 ALA A N 1
ATOM 588 C CA . ALA A 1 76 ? -8.137 19.585 16.865 1.00 89.69 76 ALA A CA 1
ATOM 589 C C . ALA A 1 76 ? -6.967 19.110 17.743 1.00 89.69 76 ALA A C 1
ATOM 591 O O . ALA A 1 76 ? -6.530 19.854 18.623 1.00 89.69 76 ALA A O 1
ATOM 592 N N . ILE A 1 77 ? -6.447 17.894 17.537 1.00 87.56 77 ILE A N 1
ATOM 593 C CA . ILE A 1 77 ? -5.291 17.397 18.286 1.00 87.56 77 ILE A CA 1
ATOM 594 C C . ILE A 1 77 ? -4.087 18.284 17.981 1.00 87.56 77 ILE A C 1
ATOM 596 O O . ILE A 1 77 ? -3.767 18.543 16.826 1.00 87.56 77 ILE A O 1
ATOM 600 N N . GLN A 1 78 ? -3.408 18.725 19.032 1.00 82.38 78 GLN A N 1
ATOM 601 C CA . GLN A 1 78 ? -2.155 19.463 18.947 1.00 82.38 78 GLN A CA 1
ATOM 602 C C . GLN A 1 78 ? -1.090 18.632 19.655 1.00 82.38 78 GLN A C 1
ATOM 604 O O . GLN A 1 78 ? -1.264 18.277 20.824 1.00 82.38 78 GLN A O 1
ATOM 609 N N . ALA A 1 79 ? -0.026 18.282 18.940 1.00 78.81 79 ALA A N 1
ATOM 610 C CA . ALA A 1 79 ? 1.169 17.720 19.549 1.00 78.81 79 ALA A CA 1
ATOM 611 C C . ALA A 1 79 ? 2.147 18.845 19.890 1.00 78.81 79 ALA A C 1
ATOM 613 O O . ALA A 1 79 ? 2.130 19.898 19.255 1.00 78.81 79 ALA A O 1
ATOM 614 N N . SER A 1 80 ? 2.981 18.637 20.906 1.00 78.94 80 SER A N 1
ATOM 615 C CA . SER A 1 80 ? 4.136 19.508 21.115 1.00 78.94 80 SER A CA 1
ATOM 616 C C . SER A 1 80 ? 5.157 19.277 19.998 1.00 78.94 80 SER A C 1
ATOM 618 O O . SER A 1 80 ? 5.228 18.184 19.434 1.00 78.94 80 SER A O 1
ATOM 620 N N . GLU A 1 81 ? 5.994 20.277 19.728 1.00 76.19 81 GLU A N 1
ATOM 621 C CA . GLU A 1 81 ? 7.062 20.178 18.730 1.00 76.19 81 GLU A CA 1
ATOM 622 C C . GLU A 1 81 ? 7.952 18.946 18.987 1.00 76.19 81 GLU A C 1
ATOM 624 O O . GLU A 1 81 ? 8.487 18.757 20.083 1.00 76.19 81 GLU A O 1
ATOM 629 N N . GLY A 1 82 ? 8.101 18.091 17.972 1.00 73.44 82 GLY A N 1
ATOM 630 C CA . GLY A 1 82 ? 8.895 16.859 18.053 1.00 73.44 82 GLY A CA 1
ATOM 631 C C . GLY A 1 82 ? 8.260 15.719 18.862 1.00 73.44 82 GLY A C 1
ATOM 632 O O . GLY A 1 82 ? 8.881 14.664 19.011 1.00 73.44 82 GLY A O 1
ATOM 633 N N . GLU A 1 83 ? 7.037 15.892 19.366 1.00 77.81 83 GLU A N 1
ATOM 634 C CA . GLU A 1 83 ? 6.287 14.860 20.079 1.00 77.81 83 GLU A CA 1
ATOM 635 C C . GLU A 1 83 ? 5.193 14.240 19.201 1.00 77.81 83 GLU A C 1
ATOM 637 O O . GLU A 1 83 ? 4.743 14.809 18.211 1.00 77.81 83 GLU A O 1
ATOM 642 N N . MET A 1 84 ? 4.744 13.041 19.580 1.00 77.12 84 MET A N 1
ATOM 643 C CA . MET A 1 84 ? 3.603 12.380 18.949 1.00 77.12 84 MET A CA 1
ATOM 644 C C . MET A 1 84 ? 2.522 12.105 19.986 1.00 77.12 84 MET A C 1
ATOM 646 O O . MET A 1 84 ? 2.777 11.471 21.013 1.00 77.12 84 MET A O 1
ATOM 650 N N . VAL A 1 85 ? 1.286 12.498 19.682 1.00 85.12 85 VAL A N 1
ATOM 651 C CA . VAL A 1 85 ? 0.123 12.109 20.488 1.00 85.12 85 VAL A CA 1
ATOM 652 C C . VAL A 1 85 ? -0.331 10.714 20.075 1.00 85.12 85 VAL A C 1
ATOM 654 O O . VAL A 1 85 ? -0.735 10.493 18.937 1.00 85.12 85 VAL A O 1
ATOM 657 N N . HIS A 1 86 ? -0.282 9.763 21.007 1.00 87.56 86 HIS A N 1
ATOM 658 C CA . HIS A 1 86 ? -0.739 8.398 20.765 1.00 87.56 86 HIS A CA 1
ATOM 659 C C . HIS A 1 86 ? -2.252 8.272 20.971 1.00 87.56 86 HIS A C 1
ATOM 661 O O . HIS A 1 86 ? -2.734 8.350 22.104 1.00 87.56 86 HIS A O 1
ATOM 667 N N . LEU A 1 87 ? -3.001 7.977 19.903 1.00 89.88 87 LEU A N 1
ATOM 668 C CA . LEU A 1 87 ? -4.441 7.730 20.033 1.00 89.88 87 LEU A CA 1
ATOM 669 C C . LEU A 1 87 ? -4.718 6.378 20.694 1.00 89.88 87 LEU A C 1
ATOM 671 O O . LEU A 1 87 ? -4.473 5.311 20.125 1.00 89.88 87 LEU A O 1
ATOM 675 N N . GLN A 1 88 ? -5.278 6.431 21.899 1.00 92.12 88 GLN A N 1
ATOM 676 C CA . GLN A 1 88 ? -5.669 5.247 22.649 1.00 92.12 88 GLN A CA 1
ATOM 677 C C . GLN A 1 88 ? -6.942 4.623 22.073 1.00 92.12 88 GLN A C 1
ATOM 679 O O . GLN A 1 88 ? -7.908 5.316 21.761 1.00 92.12 88 GLN A O 1
ATOM 684 N N . TRP A 1 89 ? -6.973 3.295 21.981 1.00 92.06 89 TRP A N 1
ATOM 685 C CA . TRP A 1 89 ? -8.157 2.556 21.540 1.00 92.06 89 TRP A CA 1
ATOM 686 C C . TRP A 1 89 ? -9.208 2.476 22.654 1.00 92.06 89 TRP A C 1
ATOM 688 O O . TRP A 1 89 ? -8.866 2.349 23.840 1.00 92.06 89 TRP A O 1
ATOM 698 N N . LYS A 1 90 ? -10.493 2.506 22.276 1.00 94.19 90 LYS A N 1
ATOM 699 C CA . LYS A 1 90 ? -11.588 2.061 23.148 1.00 94.19 90 LYS A CA 1
ATOM 700 C C . LYS A 1 90 ? -11.536 0.549 23.311 1.00 94.19 90 LYS A C 1
ATOM 702 O O . LYS A 1 90 ? -11.419 -0.186 22.331 1.00 94.19 90 LYS A O 1
ATOM 707 N N . GLU A 1 91 ? -11.710 0.088 24.547 1.00 93.56 91 GLU A N 1
ATOM 708 C CA . GLU A 1 91 ? -11.670 -1.342 24.872 1.00 93.56 91 GLU A CA 1
ATOM 709 C C . GLU A 1 91 ? -12.739 -2.132 24.100 1.00 93.56 91 GLU A C 1
ATOM 711 O O . GLU A 1 91 ? -12.482 -3.229 23.620 1.00 93.56 91 GLU A O 1
ATOM 716 N N . SER A 1 92 ? -13.907 -1.526 23.859 1.00 90.94 92 SER A N 1
ATOM 717 C CA . SER A 1 92 ? -15.020 -2.147 23.130 1.00 90.94 92 SER A CA 1
ATOM 718 C C . SER A 1 92 ? -14.731 -2.484 21.663 1.00 90.94 92 SER A C 1
ATOM 720 O O . SER A 1 92 ? -15.467 -3.276 21.072 1.00 90.94 92 SER A O 1
ATOM 722 N N . VAL A 1 93 ? -13.698 -1.892 21.054 1.00 89.00 93 VAL A N 1
ATOM 723 C CA . VAL A 1 93 ? -13.339 -2.132 19.645 1.00 89.00 93 VAL A CA 1
ATOM 724 C C . VAL A 1 93 ? -11.948 -2.735 19.461 1.00 89.00 93 VAL A C 1
ATOM 726 O O . VAL A 1 93 ? -11.578 -3.048 18.333 1.00 89.00 93 VAL A O 1
ATOM 729 N N . ARG A 1 94 ? -11.185 -2.897 20.546 1.00 87.62 94 ARG A N 1
ATOM 730 C CA . ARG A 1 94 ? -9.767 -3.277 20.522 1.00 87.62 94 ARG A CA 1
ATOM 731 C C . ARG A 1 94 ? -9.512 -4.611 19.824 1.00 87.62 94 ARG A C 1
ATOM 733 O O . ARG A 1 94 ? -8.590 -4.710 19.020 1.00 87.62 94 ARG A O 1
ATOM 740 N N . ASP A 1 95 ? -10.366 -5.592 20.096 1.00 87.62 95 ASP A N 1
ATOM 741 C CA . ASP A 1 95 ? -10.261 -6.948 19.544 1.00 87.62 95 ASP A CA 1
ATOM 742 C C . ASP A 1 95 ? -11.133 -7.155 18.296 1.00 87.62 95 ASP A C 1
ATOM 744 O O . ASP A 1 95 ? -11.280 -8.272 17.793 1.00 87.62 95 ASP A O 1
ATOM 748 N N . LEU A 1 96 ? -11.737 -6.082 17.772 1.00 87.69 96 LEU A N 1
ATOM 749 C CA . LEU A 1 96 ? -12.518 -6.151 16.545 1.00 87.69 96 LEU A CA 1
ATOM 750 C C . LEU A 1 96 ? -11.615 -5.970 15.318 1.00 87.69 96 LEU A C 1
ATOM 752 O O . LEU A 1 96 ? -10.690 -5.157 15.331 1.00 87.69 96 LEU A O 1
ATOM 756 N N . PRO A 1 97 ? -11.912 -6.652 14.198 1.00 89.12 97 PRO A N 1
ATOM 757 C CA . PRO A 1 97 ? -11.200 -6.414 12.952 1.00 89.12 97 PRO A CA 1
ATOM 758 C C . PRO A 1 97 ? -11.305 -4.953 12.506 1.00 89.12 97 PRO A C 1
ATOM 760 O O . PRO A 1 97 ? -12.408 -4.406 12.426 1.00 89.12 97 PRO A O 1
ATOM 763 N N . PHE A 1 98 ? -10.165 -4.357 12.147 1.00 88.44 98 PHE A N 1
ATOM 764 C CA . PHE A 1 98 ? -10.115 -2.993 11.615 1.00 88.44 98 PHE A CA 1
ATOM 765 C C . PHE A 1 98 ? -10.831 -2.899 10.258 1.00 88.44 98 PHE A C 1
ATOM 767 O O . PHE A 1 98 ? -11.752 -2.106 10.074 1.00 88.44 98 PHE A O 1
ATOM 774 N N . PHE A 1 99 ? -10.481 -3.792 9.326 1.00 88.62 99 PHE A N 1
ATOM 775 C CA . PHE A 1 99 ? -11.188 -3.950 8.055 1.00 88.62 99 PHE A CA 1
ATOM 776 C C . PHE A 1 99 ? -12.295 -4.992 8.204 1.00 88.62 99 PHE A C 1
ATOM 778 O O . PHE A 1 99 ? -12.063 -6.199 8.081 1.00 88.62 99 PHE A O 1
ATOM 785 N N . LYS A 1 100 ? -13.506 -4.523 8.503 1.00 87.94 100 LYS A N 1
ATOM 786 C CA . LYS A 1 100 ? -14.693 -5.374 8.639 1.00 87.94 100 LYS A CA 1
ATOM 787 C C . LYS A 1 100 ? -15.214 -5.815 7.271 1.00 87.94 100 LYS A C 1
ATOM 789 O O . LYS A 1 100 ? -15.084 -5.101 6.280 1.00 87.94 100 LYS A O 1
ATOM 794 N N . SER A 1 101 ? -15.822 -6.998 7.234 1.00 86.19 101 SER A N 1
ATOM 795 C CA . SER A 1 101 ? -16.474 -7.534 6.042 1.00 86.19 101 SER A CA 1
ATOM 796 C C . SER A 1 101 ? -17.569 -6.593 5.548 1.00 86.19 101 SER A C 1
ATOM 798 O O . SER A 1 101 ? -18.479 -6.245 6.298 1.00 86.19 101 SER A O 1
ATOM 800 N N . MET A 1 102 ? -17.525 -6.258 4.260 1.00 77.06 102 MET A N 1
ATOM 801 C CA . MET A 1 102 ? -18.559 -5.454 3.592 1.00 77.06 102 MET A CA 1
ATOM 802 C C . MET A 1 102 ? -19.720 -6.306 3.043 1.00 77.06 102 MET A C 1
ATOM 804 O O . MET A 1 102 ? -20.564 -5.814 2.294 1.00 77.06 102 MET A O 1
ATOM 808 N N . SER A 1 103 ? -19.759 -7.612 3.338 1.00 69.31 103 SER A N 1
ATOM 809 C CA . SER A 1 103 ? -20.794 -8.505 2.810 1.00 69.31 103 SER A CA 1
ATOM 810 C C . SER A 1 103 ? -22.134 -8.314 3.526 1.00 69.31 103 SER A C 1
ATOM 812 O O . SER A 1 103 ? -22.222 -8.543 4.729 1.00 69.31 103 SER A O 1
ATOM 814 N N . ALA A 1 104 ? -23.205 -8.056 2.774 1.00 57.00 104 ALA A N 1
ATOM 815 C CA . ALA A 1 104 ? -24.568 -7.923 3.304 1.00 57.00 104 ALA A CA 1
ATOM 816 C C . ALA A 1 104 ? -25.146 -9.200 3.966 1.00 57.00 104 ALA A C 1
ATOM 818 O O . ALA A 1 104 ? -26.205 -9.142 4.578 1.00 57.00 104 ALA A O 1
ATOM 819 N N . ARG A 1 105 ? -24.493 -10.367 3.821 1.00 58.00 105 ARG A N 1
ATOM 820 C CA . ARG A 1 105 ? -25.034 -11.693 4.198 1.00 58.00 105 ARG A CA 1
ATOM 821 C C . ARG A 1 105 ? -24.413 -12.350 5.440 1.00 58.00 105 ARG A C 1
ATOM 823 O O . ARG A 1 105 ? -24.650 -13.534 5.651 1.00 58.00 105 ARG A O 1
ATOM 830 N N . GLY A 1 106 ? -23.615 -11.665 6.256 1.00 51.12 106 GLY A N 1
ATOM 831 C CA . GLY A 1 106 ? -22.932 -12.356 7.356 1.00 51.12 106 GLY A CA 1
ATOM 832 C C . GLY A 1 106 ? -22.584 -11.462 8.528 1.00 51.12 106 GLY A C 1
ATOM 833 O O . GLY A 1 106 ? -21.964 -10.427 8.332 1.00 51.12 106 GLY A O 1
ATOM 834 N N . THR A 1 107 ? -23.003 -11.918 9.710 1.00 53.38 107 THR A N 1
ATOM 835 C CA . THR A 1 107 ? -22.626 -11.521 11.076 1.00 53.38 107 THR A CA 1
ATOM 836 C C . THR A 1 107 ? -21.743 -10.266 11.187 1.00 53.38 107 THR A C 1
ATOM 838 O O . THR A 1 107 ? -20.567 -10.320 10.806 1.00 53.38 107 THR A O 1
ATOM 841 N N . PRO A 1 108 ? -22.264 -9.160 11.759 1.00 60.81 108 PRO A N 1
ATOM 842 C CA . PRO A 1 108 ? -21.457 -7.992 12.100 1.00 60.81 108 PRO A CA 1
ATOM 843 C C . PRO A 1 108 ? -20.166 -8.405 12.820 1.00 60.81 108 PRO A C 1
ATOM 845 O O . PRO A 1 108 ? -20.194 -9.255 13.706 1.00 60.81 108 PRO A O 1
ATOM 848 N N . GLY A 1 109 ? -19.031 -7.818 12.430 1.00 72.06 109 GLY A N 1
ATOM 849 C CA . GLY A 1 109 ? -17.759 -7.990 13.145 1.00 72.06 109 GLY A CA 1
ATOM 850 C C . GLY A 1 109 ? -16.767 -9.010 12.572 1.00 72.06 109 GLY A C 1
ATOM 851 O O . GLY A 1 109 ? -15.695 -9.165 13.145 1.00 72.06 109 GLY A O 1
ATOM 852 N N . ARG A 1 110 ? -17.041 -9.676 11.440 1.00 85.19 110 ARG A N 1
ATOM 853 C CA . ARG A 1 110 ? -16.020 -10.514 10.770 1.00 85.19 110 ARG A CA 1
ATOM 854 C C . ARG A 1 110 ? -14.989 -9.669 10.021 1.00 85.19 110 ARG A C 1
ATOM 856 O O . ARG A 1 110 ? -15.334 -8.634 9.456 1.00 85.19 110 ARG A O 1
ATOM 863 N N . ILE A 1 111 ? -13.748 -10.154 9.956 1.00 88.88 111 ILE A N 1
ATOM 864 C CA . ILE A 1 111 ? -12.686 -9.560 9.135 1.00 88.88 111 ILE A CA 1
ATOM 865 C C . ILE A 1 111 ? -13.001 -9.716 7.643 1.00 88.88 111 ILE A C 1
ATOM 867 O O . ILE A 1 111 ? -13.528 -10.743 7.203 1.00 88.88 111 ILE A O 1
ATOM 871 N N . GLU A 1 112 ? -12.678 -8.693 6.861 1.00 89.19 112 GLU A N 1
ATOM 872 C CA . GLU A 1 112 ? -12.730 -8.754 5.408 1.00 89.19 112 GLU A CA 1
ATOM 873 C C . GLU A 1 112 ? -11.776 -9.833 4.880 1.00 89.19 112 GLU A C 1
ATOM 875 O O . GLU A 1 112 ? -10.597 -9.884 5.229 1.00 89.19 112 GLU A O 1
ATOM 880 N N . THR A 1 113 ? -12.280 -10.706 4.008 1.00 89.94 113 THR A N 1
ATOM 881 C CA . THR A 1 113 ? -11.453 -11.777 3.437 1.00 89.94 113 THR A CA 1
ATOM 882 C C . THR A 1 113 ? -10.673 -11.284 2.222 1.00 89.94 113 THR A C 1
ATOM 884 O O . THR A 1 113 ? -11.185 -10.500 1.421 1.00 89.94 113 THR A O 1
ATOM 887 N N . ALA A 1 114 ? -9.474 -11.834 2.007 1.00 89.12 114 ALA A N 1
ATOM 888 C CA . ALA A 1 114 ? -8.663 -11.530 0.827 1.00 89.12 114 ALA A CA 1
ATOM 889 C C . ALA A 1 114 ? -9.437 -11.748 -0.487 1.00 89.12 114 ALA A C 1
ATOM 891 O O . ALA A 1 114 ? -9.415 -10.894 -1.366 1.00 89.12 114 ALA A O 1
ATOM 892 N N . ASN A 1 115 ? -10.197 -12.844 -0.598 1.00 90.81 115 ASN A N 1
ATOM 893 C CA . ASN A 1 115 ? -10.985 -13.151 -1.795 1.00 90.81 115 ASN A CA 1
ATOM 894 C C . ASN A 1 115 ? -12.067 -12.094 -2.079 1.00 90.81 115 ASN A C 1
ATOM 896 O O . ASN A 1 115 ? -12.252 -11.675 -3.222 1.00 90.81 115 ASN A O 1
ATOM 900 N N . ALA A 1 116 ? -12.794 -11.657 -1.049 1.00 90.62 116 ALA A N 1
ATOM 901 C CA . ALA A 1 116 ? -13.843 -10.659 -1.217 1.00 90.62 116 ALA A CA 1
ATOM 902 C C . ALA A 1 116 ? -13.258 -9.274 -1.554 1.00 90.62 116 ALA A C 1
ATOM 904 O O . ALA A 1 116 ? -13.769 -8.614 -2.464 1.00 90.62 116 ALA A O 1
ATOM 905 N N . PHE A 1 117 ? -12.136 -8.889 -0.942 1.00 91.38 117 PHE A N 1
ATOM 906 C CA . PHE A 1 117 ? -11.382 -7.699 -1.334 1.00 91.38 117 PHE A CA 1
ATOM 907 C C . PHE A 1 117 ? -10.879 -7.774 -2.786 1.00 91.38 117 PHE A C 1
ATOM 909 O O . PHE A 1 117 ? -11.152 -6.866 -3.573 1.00 91.38 117 PHE A O 1
ATOM 916 N N . SER A 1 118 ? -10.237 -8.876 -3.194 1.00 93.06 118 SER A N 1
ATOM 917 C CA . SER A 1 118 ? -9.738 -9.063 -4.565 1.00 93.06 118 SER A CA 1
ATOM 918 C C . SER A 1 118 ? -10.849 -8.995 -5.616 1.00 93.06 118 SER A C 1
ATOM 920 O O . SER A 1 118 ? -10.661 -8.390 -6.672 1.00 93.06 118 SER A O 1
ATOM 922 N N . LYS A 1 119 ? -12.032 -9.556 -5.331 1.00 93.06 119 LYS A N 1
ATOM 923 C CA . LYS A 1 119 ? -13.203 -9.445 -6.219 1.00 93.06 119 LYS A CA 1
ATOM 924 C C . LYS A 1 119 ? -13.644 -7.992 -6.405 1.00 93.06 119 LYS A C 1
ATOM 926 O O . LYS A 1 119 ? -13.922 -7.581 -7.533 1.00 93.06 119 LYS A O 1
ATOM 931 N N . ARG A 1 120 ? -13.684 -7.204 -5.325 1.00 91.94 120 ARG A N 1
ATOM 932 C CA . ARG A 1 120 ? -14.053 -5.780 -5.390 1.00 91.94 120 ARG A CA 1
ATOM 933 C C . ARG A 1 120 ? -13.011 -4.953 -6.129 1.00 91.94 120 ARG A C 1
ATOM 935 O O . ARG A 1 120 ? -13.394 -4.182 -7.003 1.00 91.94 120 ARG A O 1
ATOM 942 N N . LEU A 1 121 ? -11.725 -5.165 -5.849 1.00 93.38 121 LEU A N 1
ATOM 943 C CA . LEU A 1 121 ? -10.634 -4.506 -6.568 1.00 93.38 121 LEU A CA 1
ATOM 944 C C . LEU A 1 121 ? -10.734 -4.758 -8.076 1.00 93.38 121 LEU A C 1
ATOM 946 O O . LEU A 1 121 ? -10.708 -3.821 -8.869 1.00 93.38 121 LEU A O 1
ATOM 950 N N . ARG A 1 122 ? -10.939 -6.018 -8.474 1.00 94.88 122 ARG A N 1
ATOM 951 C CA . ARG A 1 122 ? -11.106 -6.381 -9.885 1.00 94.88 122 ARG A CA 1
ATOM 952 C C . ARG A 1 122 ? -12.315 -5.685 -10.514 1.00 94.88 122 ARG A C 1
ATOM 954 O O . ARG A 1 122 ? -12.223 -5.171 -11.623 1.00 94.88 122 ARG A O 1
ATOM 961 N N . SER A 1 123 ? -13.432 -5.629 -9.790 1.00 93.19 123 SER A N 1
ATOM 962 C CA . SER A 1 123 ? -14.639 -4.917 -10.219 1.00 93.19 123 SER A CA 1
ATOM 963 C C . SER A 1 123 ? -14.392 -3.413 -10.420 1.00 93.19 123 SER A C 1
ATOM 965 O O . SER A 1 123 ? -14.845 -2.851 -11.416 1.00 93.19 123 SER A O 1
ATOM 967 N N . VAL A 1 124 ? -13.635 -2.766 -9.523 1.00 92.19 124 VAL A N 1
ATOM 968 C CA . VAL A 1 124 ? -13.211 -1.362 -9.673 1.00 92.19 124 VAL A CA 1
ATOM 969 C C . VAL A 1 124 ? -12.333 -1.189 -10.910 1.00 92.19 124 VAL A C 1
ATOM 971 O O . VAL A 1 124 ? -12.589 -0.291 -11.706 1.00 92.19 124 VAL A O 1
ATOM 974 N N . GLY A 1 125 ? -11.345 -2.061 -11.118 1.00 93.19 125 GLY A N 1
ATOM 975 C CA . GLY A 1 125 ? -10.453 -1.960 -12.273 1.00 93.19 125 GLY A CA 1
ATOM 976 C C . GLY A 1 125 ? -11.183 -2.093 -13.612 1.00 93.19 125 GLY A C 1
ATOM 977 O O . GLY A 1 125 ? -10.913 -1.317 -14.525 1.00 93.19 125 GLY A O 1
ATOM 978 N N . PHE A 1 126 ? -12.176 -2.984 -13.716 1.00 92.56 126 PHE A N 1
ATOM 979 C CA . PHE A 1 126 ? -13.022 -3.052 -14.912 1.00 92.56 126 PHE A CA 1
ATOM 980 C C . PHE A 1 126 ? -13.788 -1.746 -15.147 1.00 92.56 126 PHE A C 1
ATOM 982 O O . PHE A 1 126 ? -13.789 -1.230 -16.263 1.00 92.56 126 PHE A O 1
ATOM 989 N N . ARG A 1 127 ? -14.382 -1.163 -14.096 1.00 90.19 127 ARG A N 1
ATOM 990 C CA . ARG A 1 127 ? -15.072 0.135 -14.200 1.00 90.19 127 ARG A CA 1
ATOM 991 C C . ARG A 1 127 ? -14.133 1.286 -14.561 1.00 90.19 127 ARG A C 1
ATOM 993 O O . ARG A 1 127 ? -14.586 2.232 -15.195 1.00 90.19 127 ARG A O 1
ATOM 1000 N N . ALA A 1 128 ? -12.859 1.190 -14.184 1.00 90.31 128 ALA A N 1
ATOM 1001 C CA . ALA A 1 128 ? -11.810 2.156 -14.511 1.00 90.31 128 ALA A CA 1
ATOM 1002 C C . ALA A 1 128 ? -11.185 1.954 -15.909 1.00 90.31 128 ALA A C 1
ATOM 1004 O O . ALA A 1 128 ? -10.311 2.731 -16.312 1.00 90.31 128 ALA A O 1
ATOM 1005 N N . GLY A 1 129 ? -11.630 0.931 -16.649 1.00 93.06 129 GLY A N 1
ATOM 1006 C CA . GLY A 1 129 ? -11.249 0.705 -18.042 1.00 93.06 129 GLY A CA 1
ATOM 1007 C C . GLY A 1 129 ? -10.126 -0.284 -18.252 1.00 93.06 129 GLY A C 1
ATOM 1008 O O . GLY A 1 129 ? -9.611 -0.380 -19.357 1.00 93.06 129 GLY A O 1
ATOM 1009 N N . TYR A 1 130 ? -9.736 -1.037 -17.231 1.00 93.56 130 TYR A N 1
ATOM 1010 C CA . TYR A 1 130 ? -8.717 -2.065 -17.381 1.00 93.56 130 TYR A CA 1
ATOM 1011 C C . TYR A 1 130 ? -9.379 -3.385 -17.811 1.00 93.56 130 TYR A C 1
ATOM 1013 O O . TYR A 1 130 ? -10.012 -4.031 -16.974 1.00 93.56 130 TYR A O 1
ATOM 1021 N N . PRO A 1 131 ? -9.247 -3.840 -19.078 1.00 92.12 131 PRO A N 1
ATOM 1022 C CA . PRO A 1 131 ? -9.754 -5.150 -19.510 1.00 92.12 131 PRO A CA 1
ATOM 1023 C C . PRO A 1 131 ? -9.063 -6.311 -18.784 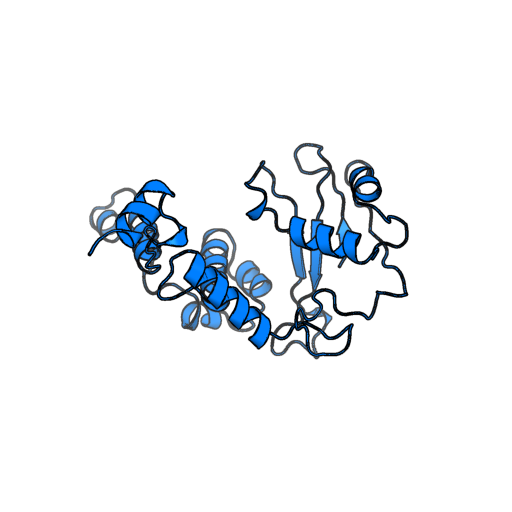1.00 92.12 131 PRO A C 1
ATOM 1025 O O . PRO A 1 131 ? -9.628 -7.393 -18.640 1.00 92.12 131 PRO A O 1
ATOM 1028 N N . ARG A 1 132 ? -7.844 -6.080 -18.287 1.00 93.62 132 ARG A N 1
ATOM 1029 C CA . ARG A 1 132 ? -7.145 -6.949 -17.340 1.00 93.62 132 ARG A CA 1
ATOM 1030 C C . ARG A 1 132 ? -6.740 -6.101 -16.130 1.00 93.62 132 ARG A C 1
ATOM 1032 O O . ARG A 1 132 ? -5.660 -5.520 -16.148 1.00 93.62 132 ARG A O 1
ATOM 1039 N N . PRO A 1 133 ? -7.624 -5.958 -15.125 1.00 94.44 133 PRO A N 1
ATOM 1040 C CA . PRO A 1 133 ? -7.350 -5.158 -13.937 1.00 94.44 133 PRO A CA 1
ATOM 1041 C C . PRO A 1 133 ? -6.073 -5.592 -13.210 1.00 94.44 133 PRO A C 1
ATOM 1043 O O . PRO A 1 133 ? -5.905 -6.799 -13.013 1.00 94.44 133 PRO A O 1
ATOM 1046 N N . PRO A 1 134 ? -5.238 -4.645 -12.741 1.00 93.56 134 PRO A N 1
ATOM 1047 C CA . PRO A 1 134 ? -4.136 -4.956 -11.842 1.00 93.56 134 PRO A CA 1
ATOM 1048 C C . PRO A 1 134 ? -4.629 -5.652 -10.569 1.00 93.56 134 PRO A C 1
ATOM 1050 O O . PRO A 1 134 ? -5.661 -5.299 -9.987 1.00 93.56 134 PRO A O 1
ATOM 1053 N N . THR A 1 135 ? -3.878 -6.649 -10.128 1.00 93.81 135 THR A N 1
ATOM 1054 C CA . THR A 1 135 ? -4.067 -7.358 -8.865 1.00 93.81 135 THR A CA 1
ATOM 1055 C C . THR A 1 135 ? -3.261 -6.700 -7.746 1.00 93.81 135 THR A C 1
ATOM 1057 O O . THR A 1 135 ? -2.378 -5.877 -7.980 1.00 93.81 135 THR A O 1
ATOM 1060 N N . ILE A 1 136 ? -3.504 -7.112 -6.499 1.00 92.50 136 ILE A N 1
ATOM 1061 C CA . ILE A 1 136 ? -2.672 -6.691 -5.358 1.00 92.50 136 ILE A CA 1
ATOM 1062 C C . ILE A 1 136 ? -1.204 -7.085 -5.529 1.00 92.50 136 ILE A C 1
ATOM 1064 O O . ILE A 1 136 ? -0.326 -6.362 -5.063 1.00 92.50 136 ILE A O 1
ATOM 1068 N N . HIS A 1 137 ? -0.921 -8.195 -6.214 1.00 91.50 137 HIS A N 1
ATOM 1069 C CA . HIS A 1 137 ? 0.454 -8.590 -6.497 1.00 91.50 137 HIS A CA 1
ATOM 1070 C C . HIS A 1 137 ? 1.127 -7.651 -7.503 1.00 91.50 137 HIS A C 1
ATOM 1072 O O . HIS A 1 137 ? 2.303 -7.354 -7.319 1.00 91.50 137 HIS A O 1
ATOM 1078 N N . ASP A 1 138 ? 0.385 -7.112 -8.474 1.00 92.75 138 ASP A N 1
ATOM 1079 C CA . ASP A 1 138 ? 0.915 -6.140 -9.439 1.00 92.75 138 ASP A CA 1
ATOM 1080 C C . ASP A 1 138 ? 1.238 -4.802 -8.758 1.00 92.75 138 ASP A C 1
ATOM 1082 O O . ASP A 1 138 ? 2.340 -4.280 -8.910 1.00 92.75 138 ASP A O 1
ATOM 1086 N N . PHE A 1 139 ? 0.332 -4.289 -7.912 1.00 92.75 139 PHE A N 1
ATOM 1087 C CA . PHE A 1 139 ? 0.602 -3.090 -7.102 1.00 92.75 139 PHE A CA 1
ATOM 1088 C C . PHE A 1 139 ? 1.803 -3.284 -6.172 1.00 92.75 139 PHE A C 1
ATOM 1090 O O . PHE A 1 139 ? 2.630 -2.389 -6.009 1.00 92.75 139 PHE A O 1
ATOM 1097 N N . ARG A 1 140 ? 1.919 -4.472 -5.569 1.00 93.25 140 ARG A N 1
ATOM 1098 C CA . ARG A 1 140 ? 3.058 -4.822 -4.722 1.00 93.25 140 ARG A CA 1
ATOM 1099 C C . ARG A 1 140 ? 4.362 -4.893 -5.518 1.00 93.25 140 ARG A C 1
ATOM 1101 O O . ARG A 1 140 ? 5.372 -4.413 -5.015 1.00 93.25 140 ARG A O 1
ATOM 1108 N N . ALA A 1 141 ? 4.359 -5.477 -6.715 1.00 93.75 141 ALA A N 1
ATOM 1109 C CA . ALA A 1 141 ? 5.533 -5.513 -7.586 1.00 93.75 141 ALA A CA 1
ATOM 1110 C C . ALA A 1 141 ? 5.994 -4.098 -7.946 1.00 93.75 141 ALA A C 1
ATOM 1112 O O . ALA A 1 141 ? 7.175 -3.787 -7.809 1.00 93.75 141 ALA A O 1
ATOM 1113 N N . GLU A 1 142 ? 5.051 -3.220 -8.292 1.00 93.19 142 GLU A N 1
ATOM 1114 C CA . GLU A 1 142 ? 5.342 -1.822 -8.598 1.00 93.19 142 GLU A CA 1
ATOM 1115 C C . GLU A 1 142 ? 5.940 -1.076 -7.400 1.00 93.19 142 GLU A C 1
ATOM 1117 O O . GLU A 1 142 ? 6.985 -0.438 -7.521 1.00 93.19 142 GLU A O 1
ATOM 1122 N N . GLY A 1 143 ? 5.335 -1.215 -6.217 1.00 93.38 143 GLY A N 1
ATOM 1123 C CA . GLY A 1 143 ? 5.872 -0.621 -4.992 1.00 93.38 143 GLY A CA 1
ATOM 1124 C C . GLY A 1 143 ? 7.281 -1.125 -4.665 1.00 93.38 143 GLY A C 1
ATOM 1125 O O . GLY A 1 143 ? 8.169 -0.334 -4.354 1.00 93.38 143 GLY A O 1
ATOM 1126 N N . LEU A 1 144 ? 7.529 -2.434 -4.793 1.00 94.88 144 LEU A N 1
ATOM 1127 C CA . LEU A 1 144 ? 8.851 -3.011 -4.534 1.00 94.88 144 LEU A CA 1
ATOM 1128 C C . LEU A 1 144 ? 9.902 -2.590 -5.564 1.00 94.88 144 LEU A C 1
ATOM 1130 O O . LEU A 1 144 ? 11.066 -2.453 -5.192 1.00 94.88 144 LEU A O 1
ATOM 1134 N N . PHE A 1 145 ? 9.516 -2.360 -6.819 1.00 93.25 145 PHE A N 1
ATOM 1135 C CA . PHE A 1 145 ? 10.407 -1.813 -7.839 1.00 93.25 145 PHE A CA 1
ATOM 1136 C C . PHE A 1 145 ? 10.898 -0.409 -7.469 1.00 93.25 145 PHE A C 1
ATOM 1138 O O . PHE A 1 145 ? 12.104 -0.154 -7.502 1.00 93.25 145 PHE A O 1
ATOM 1145 N N . TRP A 1 146 ? 9.994 0.482 -7.051 1.00 93.19 146 TRP A N 1
ATOM 1146 C CA . TRP A 1 146 ? 10.371 1.827 -6.606 1.00 93.19 146 TRP A CA 1
ATOM 1147 C C . TRP A 1 146 ? 11.206 1.799 -5.332 1.00 93.19 146 TRP A C 1
ATOM 1149 O O . TRP A 1 146 ? 12.238 2.462 -5.262 1.00 93.19 146 TRP A O 1
ATOM 1159 N N . ILE A 1 147 ? 10.835 0.962 -4.362 1.00 94.81 147 ILE A N 1
ATOM 1160 C CA . ILE A 1 147 ? 11.621 0.805 -3.136 1.00 94.81 147 ILE A CA 1
ATOM 1161 C C . ILE A 1 147 ? 13.027 0.288 -3.451 1.00 94.81 147 ILE A C 1
ATOM 1163 O O . ILE A 1 147 ? 13.991 0.757 -2.862 1.00 94.81 147 ILE A O 1
ATOM 1167 N N . ASN A 1 148 ? 13.173 -0.629 -4.409 1.00 94.12 148 ASN A N 1
ATOM 1168 C CA . ASN A 1 148 ? 14.479 -1.118 -4.846 1.00 94.12 148 ASN A CA 1
ATOM 1169 C C . ASN A 1 148 ? 15.339 -0.035 -5.520 1.00 94.12 148 ASN A C 1
ATOM 1171 O O . ASN A 1 148 ? 16.560 -0.103 -5.437 1.00 94.12 148 ASN A O 1
ATOM 1175 N N . LYS A 1 149 ? 14.725 0.930 -6.218 1.00 90.88 149 LYS A N 1
ATOM 1176 C CA . LYS A 1 149 ? 15.440 2.065 -6.827 1.00 90.88 149 LYS A CA 1
ATOM 1177 C C . LYS A 1 149 ? 15.883 3.100 -5.787 1.00 90.88 149 LYS A C 1
ATOM 1179 O O . LYS A 1 149 ? 16.921 3.723 -5.970 1.00 90.88 149 LYS A O 1
ATOM 1184 N N . LEU A 1 150 ? 15.080 3.305 -4.743 1.00 94.44 150 LEU A N 1
ATOM 1185 C CA . LEU A 1 150 ? 15.252 4.400 -3.782 1.00 94.44 150 LEU A CA 1
ATOM 1186 C C . LEU A 1 150 ? 15.981 3.988 -2.497 1.00 94.44 150 LEU A C 1
ATOM 1188 O O . LEU A 1 150 ? 16.577 4.831 -1.834 1.00 94.44 150 LEU A O 1
ATOM 1192 N N . TYR A 1 151 ? 15.936 2.706 -2.138 1.00 95.69 151 TYR A N 1
ATOM 1193 C CA . TYR A 1 151 ? 16.424 2.199 -0.860 1.00 95.69 151 TYR A CA 1
ATOM 1194 C C . TYR A 1 151 ? 17.332 0.983 -1.036 1.00 95.69 151 TYR A C 1
ATOM 1196 O O . TYR A 1 151 ? 17.380 0.332 -2.080 1.00 95.69 151 TYR A O 1
ATOM 1204 N N . THR A 1 152 ? 18.048 0.641 0.033 1.00 95.69 152 THR A N 1
ATOM 1205 C CA . THR A 1 152 ? 18.934 -0.526 0.059 1.00 95.69 152 THR A CA 1
ATOM 1206 C C . THR A 1 152 ? 18.159 -1.843 -0.055 1.00 95.69 152 THR A C 1
ATOM 1208 O O . THR A 1 152 ? 16.986 -1.948 0.317 1.00 95.69 152 THR A O 1
ATOM 1211 N N . ALA A 1 153 ? 18.848 -2.907 -0.483 1.00 94.81 153 ALA A N 1
ATOM 1212 C CA . ALA A 1 153 ? 18.275 -4.252 -0.525 1.00 94.81 153 ALA A CA 1
ATOM 1213 C C . ALA A 1 153 ? 17.754 -4.715 0.850 1.00 94.81 153 ALA A C 1
ATOM 1215 O O . ALA A 1 153 ? 16.699 -5.344 0.915 1.00 94.81 153 ALA A O 1
ATOM 1216 N N . ALA A 1 154 ? 18.443 -4.360 1.942 1.00 92.94 154 ALA A N 1
ATOM 1217 C CA . ALA A 1 154 ? 18.014 -4.671 3.305 1.00 92.94 154 ALA A CA 1
ATOM 1218 C C . ALA A 1 154 ? 16.697 -3.963 3.669 1.00 92.94 154 ALA A C 1
ATOM 1220 O O . ALA A 1 154 ? 15.760 -4.608 4.141 1.00 92.94 154 ALA A O 1
ATOM 1221 N N . GLN A 1 155 ? 16.579 -2.663 3.373 1.00 93.75 155 GLN A N 1
ATOM 1222 C CA . GLN A 1 155 ? 15.333 -1.911 3.570 1.00 93.75 155 GLN A CA 1
ATOM 1223 C C . GLN A 1 155 ? 14.189 -2.493 2.733 1.00 93.75 155 GLN A C 1
ATOM 1225 O O . GLN A 1 155 ? 13.100 -2.727 3.257 1.00 93.75 155 GLN A O 1
ATOM 1230 N N . ARG A 1 156 ? 14.445 -2.816 1.458 1.00 94.19 156 ARG A N 1
ATOM 1231 C CA . ARG A 1 156 ? 13.476 -3.488 0.581 1.00 94.19 156 ARG A CA 1
ATOM 1232 C C . ARG A 1 156 ? 13.033 -4.833 1.152 1.00 94.19 156 ARG A C 1
ATOM 1234 O O . ARG A 1 156 ? 11.842 -5.125 1.145 1.00 94.19 156 ARG A O 1
ATOM 1241 N N . MET A 1 157 ? 13.959 -5.663 1.633 1.00 91.75 157 MET A N 1
ATOM 1242 C CA . MET A 1 157 ? 13.642 -6.974 2.213 1.00 91.75 157 MET A CA 1
ATOM 1243 C C . MET A 1 157 ? 12.781 -6.847 3.468 1.00 91.75 157 MET A C 1
ATOM 1245 O O . MET A 1 157 ? 11.762 -7.534 3.558 1.00 91.75 157 MET A O 1
ATOM 1249 N N . ASN A 1 158 ? 13.125 -5.925 4.372 1.00 89.62 158 ASN A N 1
ATOM 1250 C CA . ASN A 1 158 ? 12.329 -5.636 5.564 1.00 89.62 158 ASN A CA 1
ATOM 1251 C C . ASN A 1 158 ? 10.933 -5.138 5.184 1.00 89.62 158 ASN A C 1
ATOM 1253 O O . ASN A 1 158 ? 9.941 -5.728 5.603 1.00 89.62 158 ASN A O 1
ATOM 1257 N N . HIS A 1 159 ? 10.837 -4.140 4.300 1.00 90.00 159 HIS A N 1
ATOM 1258 C CA . HIS A 1 159 ? 9.554 -3.630 3.822 1.00 90.00 159 HIS A CA 1
ATOM 1259 C C . HIS A 1 159 ? 8.707 -4.742 3.183 1.00 90.00 159 HIS A C 1
ATOM 1261 O O . HIS A 1 159 ? 7.512 -4.891 3.447 1.00 90.00 159 HIS A O 1
ATOM 1267 N N . ALA A 1 160 ? 9.319 -5.577 2.351 1.00 89.69 160 ALA A N 1
ATOM 1268 C CA . ALA A 1 160 ? 8.618 -6.659 1.693 1.00 89.69 160 ALA A CA 1
ATOM 1269 C C . ALA A 1 160 ? 8.235 -7.793 2.667 1.00 89.69 160 ALA A C 1
ATOM 1271 O O . ALA A 1 160 ? 7.256 -8.506 2.416 1.00 89.69 160 ALA A O 1
ATOM 1272 N N . GLY A 1 161 ? 8.953 -7.960 3.777 1.00 88.50 161 GLY A N 1
ATOM 1273 C CA . GLY A 1 161 ? 8.899 -9.164 4.604 1.00 88.50 161 GLY A CA 1
ATOM 1274 C C . GLY A 1 161 ? 9.514 -10.373 3.891 1.00 88.50 161 GLY A C 1
ATOM 1275 O O . GLY A 1 161 ? 8.992 -11.482 3.999 1.00 88.50 161 GLY A O 1
ATOM 1276 N N . HIS A 1 162 ? 10.562 -10.160 3.091 1.00 89.62 162 HIS A N 1
ATOM 1277 C CA . HIS A 1 162 ? 11.285 -11.227 2.396 1.00 89.62 162 HIS A CA 1
ATOM 1278 C C . 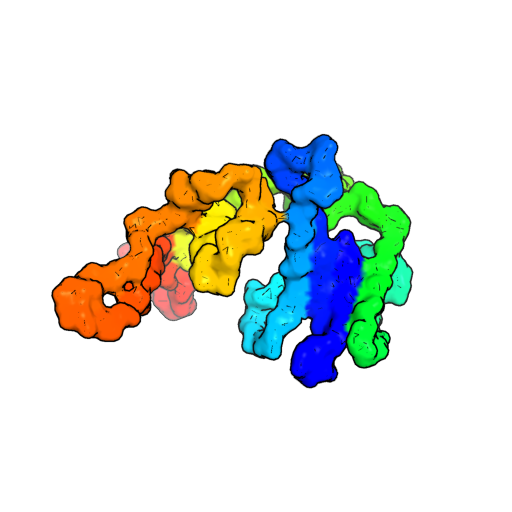HIS A 1 162 ? 12.428 -11.741 3.277 1.00 89.62 162 HIS A C 1
ATOM 1280 O O . HIS A 1 162 ? 13.261 -10.957 3.722 1.00 89.62 162 HIS A O 1
ATOM 1286 N N . LYS A 1 163 ? 12.485 -13.062 3.495 1.00 86.94 163 LYS A N 1
ATOM 1287 C CA . LYS A 1 163 ? 13.622 -13.725 4.164 1.00 86.94 163 LYS A CA 1
ATOM 1288 C C . LYS A 1 163 ? 14.757 -14.061 3.182 1.00 86.94 163 LYS A C 1
ATOM 1290 O O . LYS A 1 163 ? 15.900 -14.170 3.602 1.00 86.94 163 LYS A O 1
ATOM 1295 N N . ASP A 1 164 ? 14.441 -14.185 1.892 1.00 90.00 164 ASP A N 1
ATOM 1296 C CA . ASP A 1 164 ? 15.390 -14.482 0.816 1.00 90.00 164 ASP A CA 1
ATOM 1297 C C . ASP A 1 164 ? 15.475 -13.288 -0.160 1.00 90.00 164 ASP A C 1
ATOM 1299 O O . ASP A 1 164 ? 14.433 -12.848 -0.668 1.00 90.00 164 ASP A O 1
ATOM 1303 N N . PRO A 1 165 ? 16.674 -12.737 -0.436 1.00 89.88 165 PRO A N 1
ATOM 1304 C CA . PRO A 1 165 ? 16.842 -11.666 -1.417 1.00 89.88 165 PRO A CA 1
ATOM 1305 C C . PRO A 1 165 ? 16.363 -12.03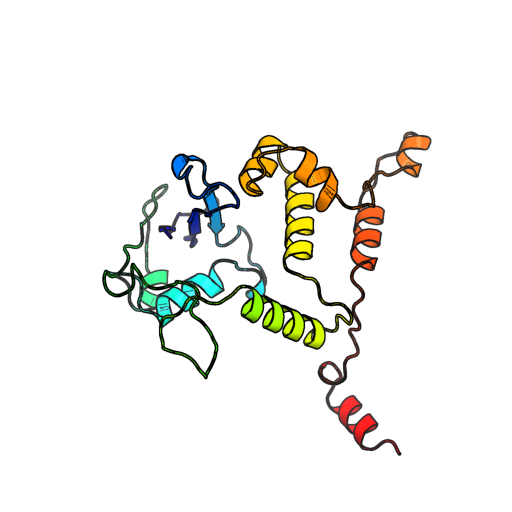9 -2.830 1.00 89.88 165 PRO A C 1
ATOM 1307 O O . PRO A 1 165 ? 15.891 -11.147 -3.545 1.00 89.88 165 PRO A O 1
ATOM 1310 N N . ASN A 1 166 ? 16.415 -13.320 -3.213 1.00 94.31 166 ASN A N 1
ATOM 1311 C CA . ASN A 1 166 ? 16.012 -13.797 -4.540 1.00 94.31 166 ASN A CA 1
ATOM 1312 C C . ASN A 1 166 ? 14.504 -13.693 -4.770 1.00 94.31 166 ASN A C 1
ATOM 1314 O O . ASN A 1 166 ? 14.073 -13.487 -5.898 1.00 94.31 166 ASN A O 1
ATOM 1318 N N . THR A 1 167 ? 13.694 -13.686 -3.702 1.00 93.88 167 THR A N 1
ATOM 1319 C CA . THR A 1 167 ? 12.230 -13.540 -3.807 1.00 93.88 167 THR A CA 1
ATOM 1320 C C . THR A 1 167 ? 11.822 -12.298 -4.605 1.00 93.88 167 THR A C 1
ATOM 1322 O O . THR A 1 167 ? 10.803 -12.315 -5.288 1.00 93.88 167 THR A O 1
ATOM 1325 N N . TYR A 1 168 ? 12.588 -11.203 -4.519 1.00 94.19 168 TYR A N 1
ATOM 1326 C CA . TYR A 1 168 ? 12.329 -10.035 -5.362 1.00 94.19 168 TYR A CA 1
ATOM 1327 C C . TYR A 1 168 ? 12.648 -10.314 -6.833 1.00 94.19 168 TYR A C 1
ATOM 1329 O O . TYR A 1 168 ? 11.790 -10.074 -7.677 1.00 94.19 168 TYR A O 1
ATOM 1337 N N . ASN A 1 169 ? 13.842 -10.831 -7.123 1.00 92.44 169 ASN A N 1
ATOM 1338 C CA . ASN A 1 169 ? 14.306 -11.072 -8.489 1.00 92.44 169 ASN A CA 1
ATOM 1339 C C . ASN A 1 169 ? 13.386 -12.058 -9.229 1.00 92.44 169 ASN A C 1
ATOM 1341 O O . ASN A 1 169 ? 13.038 -11.825 -10.380 1.00 92.44 169 ASN A O 1
ATOM 1345 N N . ASP A 1 170 ? 12.925 -13.102 -8.538 1.00 93.56 170 ASP A N 1
ATOM 1346 C CA . ASP A 1 170 ? 12.151 -14.192 -9.141 1.00 93.56 170 ASP A CA 1
ATOM 1347 C C . ASP A 1 170 ? 10.670 -13.848 -9.375 1.00 93.56 170 ASP A C 1
ATOM 1349 O O . ASP A 1 170 ? 9.999 -14.486 -10.190 1.00 93.56 170 ASP A O 1
ATOM 1353 N N . HIS A 1 171 ? 10.115 -12.887 -8.625 1.00 92.06 171 HIS A N 1
ATOM 1354 C CA . HIS A 1 171 ? 8.660 -12.667 -8.582 1.00 92.06 171 HIS A CA 1
ATOM 1355 C C . HIS A 1 171 ? 8.198 -11.219 -8.742 1.00 92.06 171 HIS A C 1
ATOM 1357 O O . HIS A 1 171 ? 7.033 -10.999 -9.068 1.00 92.06 171 HIS A O 1
ATOM 1363 N N . TYR A 1 172 ? 9.054 -10.236 -8.467 1.00 93.31 172 TYR A N 1
ATOM 1364 C CA . TYR A 1 172 ? 8.654 -8.826 -8.404 1.00 93.31 172 TYR A CA 1
ATOM 1365 C C . TYR A 1 172 ? 9.502 -7.915 -9.288 1.00 93.31 172 TYR A C 1
ATOM 1367 O O . TYR A 1 172 ? 9.034 -6.841 -9.664 1.00 93.31 172 TYR A O 1
ATOM 1375 N N . GLN A 1 173 ? 10.728 -8.317 -9.626 1.00 91.75 173 GLN A N 1
ATOM 1376 C CA . GLN A 1 173 ? 11.550 -7.573 -10.563 1.00 91.75 173 GLN A CA 1
ATOM 1377 C C . GLN A 1 173 ? 10.875 -7.564 -11.943 1.00 91.75 173 GLN A C 1
ATOM 1379 O O . GLN A 1 173 ? 10.499 -8.621 -12.453 1.00 91.75 173 GLN A O 1
ATOM 1384 N N . PRO A 1 174 ? 10.715 -6.390 -12.575 1.00 88.69 174 PRO A N 1
ATOM 1385 C CA . PRO A 1 174 ? 10.167 -6.330 -13.920 1.00 88.69 174 PRO A CA 1
ATOM 1386 C C . PRO A 1 174 ? 11.081 -7.041 -14.923 1.00 88.69 174 PRO A C 1
ATOM 1388 O O . PRO A 1 174 ? 12.299 -6.881 -14.879 1.00 88.69 174 PRO A O 1
ATOM 1391 N N . ASN A 1 175 ? 10.485 -7.742 -15.891 1.00 88.38 175 ASN A N 1
ATOM 1392 C CA . ASN A 1 175 ? 11.230 -8.359 -16.998 1.00 88.38 175 ASN A CA 1
ATOM 1393 C C . ASN A 1 175 ? 11.964 -7.323 -17.864 1.00 88.38 175 ASN A C 1
ATOM 1395 O O . ASN A 1 175 ? 12.973 -7.637 -18.487 1.00 88.38 175 ASN A O 1
ATOM 1399 N N . ASN A 1 176 ? 11.456 -6.086 -17.912 1.00 85.75 176 ASN A N 1
ATOM 1400 C CA . ASN A 1 176 ? 12.237 -4.966 -18.416 1.00 85.75 176 ASN A CA 1
ATOM 1401 C C . ASN A 1 176 ? 13.270 -4.581 -17.346 1.00 85.75 176 ASN A C 1
ATOM 1403 O O . ASN A 1 176 ? 12.905 -4.026 -16.309 1.00 85.75 176 ASN A O 1
ATOM 1407 N N . SER A 1 177 ? 14.549 -4.838 -17.628 1.00 79.88 177 SER A N 1
ATOM 1408 C CA . SER A 1 177 ? 15.683 -4.530 -16.749 1.00 79.88 177 SER A CA 1
ATOM 1409 C C . SER A 1 177 ? 15.842 -3.037 -16.438 1.00 79.88 177 SER A C 1
ATOM 1411 O O . SER A 1 177 ? 16.592 -2.686 -15.531 1.00 79.88 177 SER A O 1
ATOM 1413 N N . GLY A 1 178 ? 15.170 -2.145 -17.173 1.00 85.38 178 GLY A N 1
ATOM 1414 C CA . GLY A 1 178 ? 15.274 -0.698 -16.988 1.00 85.38 178 GLY A CA 1
ATOM 1415 C C . GLY A 1 178 ? 16.579 -0.102 -17.516 1.00 85.38 178 GLY A C 1
ATOM 1416 O O . GLY A 1 178 ? 16.823 1.090 -17.332 1.00 85.38 178 GLY A O 1
ATOM 1417 N N . THR A 1 179 ? 17.410 -0.908 -18.177 1.00 88.25 179 THR A N 1
ATOM 1418 C CA . THR A 1 179 ? 18.722 -0.508 -18.689 1.00 88.25 179 THR A CA 1
ATOM 1419 C C . THR A 1 179 ? 18.589 0.296 -19.977 1.00 88.25 179 THR A C 1
ATOM 1421 O O . THR A 1 179 ? 17.903 -0.133 -20.906 1.00 88.25 179 THR A O 1
ATOM 1424 N N . ASP A 1 180 ? 19.285 1.429 -20.068 1.00 90.69 180 ASP A N 1
ATOM 1425 C CA . ASP A 1 180 ? 19.453 2.150 -21.332 1.00 90.69 180 ASP A CA 1
ATOM 1426 C C . ASP A 1 180 ? 20.606 1.529 -22.125 1.00 90.69 180 ASP A C 1
ATOM 1428 O O . ASP A 1 180 ? 21.769 1.923 -22.000 1.00 90.69 180 ASP A O 1
ATOM 1432 N N . GLY A 1 181 ? 20.278 0.502 -22.911 1.00 89.56 181 GLY A N 1
ATOM 1433 C CA . GLY A 1 181 ? 21.256 -0.192 -23.745 1.00 89.56 181 GLY A CA 1
ATOM 1434 C C . GLY A 1 181 ? 21.935 0.754 -24.735 1.00 89.56 181 GLY A C 1
ATOM 1435 O O . GLY A 1 181 ? 23.153 0.722 -24.873 1.00 89.56 181 GLY A O 1
ATOM 1436 N N . GLN A 1 182 ? 21.166 1.635 -25.382 1.00 90.00 182 GLN A N 1
ATOM 1437 C CA . GLN A 1 182 ? 21.702 2.571 -26.369 1.00 90.00 182 GLN A CA 1
ATOM 1438 C C . GLN A 1 182 ? 22.660 3.571 -25.722 1.00 90.00 182 GLN A C 1
ATOM 1440 O O . GLN A 1 182 ? 23.786 3.718 -26.194 1.00 90.00 182 GLN A O 1
ATOM 1445 N N . GLY A 1 183 ? 22.240 4.220 -24.632 1.00 91.00 183 GLY A N 1
ATOM 1446 C CA . GLY A 1 183 ? 23.089 5.159 -23.906 1.00 91.00 183 GLY A CA 1
ATOM 1447 C C . GLY A 1 183 ? 24.385 4.499 -23.438 1.00 91.00 183 GLY A C 1
ATOM 1448 O O . GLY A 1 183 ? 25.469 5.034 -23.656 1.00 91.00 183 GLY A O 1
ATOM 1449 N N . SER A 1 184 ? 24.284 3.269 -22.926 1.00 91.44 184 SER A N 1
ATOM 1450 C CA . SER A 1 184 ? 25.439 2.488 -22.469 1.00 91.44 184 SER A CA 1
ATOM 1451 C C . SER A 1 184 ? 26.419 2.152 -23.600 1.00 91.44 184 SER A C 1
ATOM 1453 O O . SER A 1 184 ? 27.623 2.324 -23.428 1.00 91.44 184 SER A O 1
ATOM 1455 N N . TYR A 1 185 ? 25.933 1.711 -24.768 1.00 93.19 185 TYR A N 1
ATOM 1456 C CA . TYR A 1 185 ? 26.792 1.372 -25.914 1.00 93.19 185 TYR A CA 1
ATOM 1457 C C . TYR A 1 185 ? 27.570 2.567 -26.467 1.00 93.19 185 TYR A C 1
ATOM 1459 O O . TYR A 1 185 ? 28.694 2.398 -26.937 1.00 93.19 185 TYR A O 1
ATOM 1467 N N . PHE A 1 186 ? 26.981 3.761 -26.422 1.00 94.56 186 PHE A N 1
ATOM 1468 C CA . PHE A 1 186 ? 27.582 4.972 -26.979 1.00 94.56 186 PHE A CA 1
ATOM 1469 C C . PHE A 1 186 ? 28.252 5.871 -25.931 1.00 94.56 186 PHE A C 1
ATOM 1471 O O . PHE A 1 186 ? 28.724 6.950 -26.282 1.00 94.56 186 PHE A O 1
ATOM 1478 N N . GLY A 1 187 ? 28.304 5.454 -24.659 1.00 92.75 187 GLY A N 1
ATOM 1479 C CA . GLY A 1 187 ? 28.854 6.271 -23.572 1.00 92.75 187 GLY A CA 1
ATOM 1480 C C . GLY A 1 187 ? 28.078 7.573 -23.340 1.00 92.75 187 GLY A C 1
ATOM 1481 O O . GLY A 1 187 ? 28.665 8.580 -22.950 1.00 92.75 187 GLY A O 1
ATOM 1482 N N . LEU A 1 188 ? 26.775 7.568 -23.627 1.00 93.06 188 LEU A N 1
ATOM 1483 C CA . LEU A 1 188 ? 25.883 8.709 -23.437 1.00 93.06 188 LEU A CA 1
ATOM 1484 C C . LEU A 1 188 ? 25.249 8.676 -22.044 1.00 93.06 188 LEU A C 1
ATOM 1486 O O . LEU A 1 188 ? 25.247 7.656 -21.354 1.00 93.06 188 LEU A O 1
ATOM 1490 N N . GLU A 1 189 ? 24.653 9.800 -21.656 1.00 92.44 189 GLU A N 1
ATOM 1491 C CA . GLU A 1 189 ? 23.834 9.880 -20.452 1.00 92.44 189 GLU A CA 1
ATOM 1492 C C . GLU A 1 189 ? 22.668 8.879 -20.514 1.00 92.44 189 GLU A C 1
ATOM 1494 O O . GLU A 1 189 ? 21.904 8.836 -21.482 1.00 92.44 189 GLU A O 1
ATOM 1499 N N . VAL A 1 190 ? 22.544 8.068 -19.462 1.00 89.44 190 VAL A N 1
ATOM 1500 C CA . VAL A 1 190 ? 21.523 7.023 -19.340 1.00 89.44 190 VAL A CA 1
ATOM 1501 C C . VAL A 1 190 ? 20.156 7.649 -19.098 1.00 89.44 190 VAL A C 1
ATOM 1503 O O . VAL A 1 190 ? 19.961 8.393 -18.139 1.00 89.44 190 VAL A O 1
ATOM 1506 N N . ARG A 1 191 ? 19.170 7.279 -19.921 1.00 87.62 191 ARG A N 1
ATOM 1507 C CA . ARG A 1 191 ? 17.782 7.735 -19.779 1.00 87.62 191 ARG A CA 1
ATOM 1508 C C . ARG A 1 191 ? 16.855 6.581 -19.414 1.00 87.62 191 ARG A C 1
ATOM 1510 O O . ARG A 1 191 ? 16.707 5.615 -20.155 1.00 87.62 191 ARG A O 1
ATOM 1517 N N . THR A 1 192 ? 16.155 6.705 -18.288 1.00 83.25 192 THR A N 1
ATOM 1518 C CA . THR A 1 192 ? 15.248 5.658 -17.776 1.00 83.25 192 THR A CA 1
ATOM 1519 C C . THR A 1 192 ? 13.791 5.828 -18.212 1.00 83.25 192 THR A C 1
ATOM 1521 O O . THR A 1 192 ? 13.041 4.851 -18.215 1.00 83.25 192 THR A O 1
ATOM 1524 N N . ILE A 1 193 ? 13.397 7.031 -18.649 1.00 88.44 193 ILE A N 1
ATOM 1525 C CA . ILE A 1 193 ? 12.003 7.372 -18.982 1.00 88.44 193 ILE A CA 1
ATOM 1526 C C . ILE A 1 193 ? 11.385 6.428 -20.019 1.00 88.44 193 ILE A C 1
ATOM 1528 O O . ILE A 1 193 ? 10.236 6.020 -19.880 1.00 88.44 193 ILE A O 1
ATOM 1532 N N . VAL A 1 194 ? 12.153 6.020 -21.032 1.00 88.12 194 VAL A N 1
ATOM 1533 C CA . VAL A 1 194 ? 11.668 5.126 -22.094 1.00 88.12 194 VAL A CA 1
ATOM 1534 C C . VAL A 1 194 ? 11.282 3.759 -21.522 1.00 88.12 194 VAL A C 1
ATOM 1536 O O . VAL A 1 194 ? 10.236 3.212 -21.865 1.00 88.12 194 VAL A O 1
ATOM 1539 N N . ASN A 1 195 ? 12.085 3.226 -20.599 1.00 87.88 195 ASN A N 1
ATOM 1540 C CA . ASN A 1 195 ? 11.805 1.947 -19.954 1.00 87.88 195 ASN A CA 1
ATOM 1541 C C . ASN A 1 195 ? 10.580 2.014 -19.036 1.00 87.88 195 ASN A C 1
ATOM 1543 O O . ASN A 1 195 ? 9.768 1.084 -19.028 1.00 87.88 195 ASN A O 1
ATOM 1547 N N . ASP A 1 196 ? 10.418 3.119 -18.307 1.00 86.75 196 ASP A N 1
ATOM 1548 C CA . ASP A 1 196 ? 9.246 3.341 -17.461 1.00 86.75 196 ASP A CA 1
ATOM 1549 C C . ASP A 1 196 ? 7.964 3.479 -18.314 1.00 86.75 196 ASP A C 1
ATOM 1551 O O . ASP A 1 196 ? 6.934 2.893 -17.972 1.00 86.75 196 ASP A O 1
ATOM 1555 N N . LEU A 1 197 ? 8.035 4.128 -19.485 1.00 89.19 197 LEU A N 1
ATOM 1556 C CA . LEU A 1 197 ? 6.924 4.189 -20.447 1.00 89.19 197 LEU A CA 1
ATOM 1557 C C . LEU A 1 197 ? 6.549 2.803 -20.994 1.00 89.19 197 LEU A C 1
ATOM 1559 O O . LEU A 1 197 ? 5.369 2.450 -21.001 1.00 89.19 197 LEU A O 1
ATOM 1563 N N . PHE A 1 198 ? 7.525 1.980 -21.395 1.00 89.56 198 PHE A N 1
ATOM 1564 C CA . PHE A 1 198 ? 7.254 0.608 -21.848 1.00 89.56 198 PHE A CA 1
ATOM 1565 C C . PHE A 1 198 ? 6.632 -0.264 -20.753 1.00 89.56 198 PHE A C 1
ATOM 1567 O O . PHE A 1 198 ? 5.745 -1.067 -21.040 1.00 89.56 198 PHE A O 1
ATOM 1574 N N . ARG A 1 199 ? 7.045 -0.090 -19.492 1.00 88.31 199 ARG A N 1
ATOM 1575 C CA . ARG A 1 199 ? 6.379 -0.730 -18.349 1.00 88.31 199 ARG A CA 1
ATOM 1576 C C . ARG A 1 199 ? 4.928 -0.267 -18.229 1.00 88.31 199 ARG A C 1
ATOM 1578 O O . ARG A 1 199 ? 4.046 -1.111 -18.094 1.00 88.31 199 ARG A O 1
ATOM 1585 N N . GLY A 1 200 ? 4.661 1.030 -18.376 1.00 86.38 200 GLY A N 1
ATOM 1586 C CA . GLY A 1 200 ? 3.301 1.577 -18.410 1.00 86.38 200 GLY A CA 1
ATOM 1587 C C . GLY A 1 200 ? 2.409 0.940 -19.485 1.00 86.38 200 GLY A C 1
ATOM 1588 O O . GLY A 1 200 ? 1.248 0.642 -19.217 1.00 86.38 200 GLY A O 1
ATOM 1589 N N . LEU A 1 201 ? 2.958 0.628 -20.665 1.00 88.19 201 LEU A N 1
ATOM 1590 C CA . LEU A 1 201 ? 2.218 -0.030 -21.754 1.00 88.19 201 LEU A CA 1
ATOM 1591 C C . LEU A 1 201 ? 1.769 -1.464 -21.431 1.00 88.19 201 LEU A C 1
ATOM 1593 O O . LEU A 1 201 ? 0.863 -1.983 -22.084 1.00 88.19 201 LEU A O 1
ATOM 1597 N N . THR A 1 202 ? 2.349 -2.111 -20.416 1.00 87.19 202 THR A N 1
ATOM 1598 C CA . THR A 1 202 ? 1.877 -3.432 -19.963 1.00 87.19 202 THR A CA 1
ATOM 1599 C C . THR A 1 202 ? 0.491 -3.364 -19.308 1.00 87.19 202 THR A C 1
ATOM 1601 O O . THR A 1 202 ? -0.246 -4.357 -19.308 1.00 87.19 202 THR A O 1
ATOM 1604 N N . LEU A 1 203 ? 0.098 -2.180 -18.821 1.00 89.31 203 LEU A N 1
ATOM 1605 C CA . LEU A 1 203 ? -1.211 -1.894 -18.244 1.00 89.31 203 LEU A CA 1
ATOM 1606 C C . LEU A 1 203 ? -2.157 -1.346 -19.314 1.00 89.31 203 LEU A C 1
ATOM 1608 O O . LEU A 1 203 ? -2.369 -0.142 -19.448 1.00 89.31 203 LEU A O 1
ATOM 1612 N N . VAL A 1 204 ? -2.768 -2.253 -20.074 1.00 90.50 204 VAL A N 1
ATOM 1613 C CA . VAL A 1 204 ? -3.781 -1.880 -21.068 1.00 90.50 204 VAL A CA 1
ATOM 1614 C C . VAL A 1 204 ? -4.968 -1.223 -20.364 1.00 90.50 204 VAL A C 1
ATOM 1616 O O . VAL A 1 204 ? -5.586 -1.831 -19.489 1.00 90.50 204 VAL A O 1
ATOM 1619 N N . ARG A 1 205 ? -5.317 -0.005 -20.786 1.00 91.06 205 ARG A N 1
ATOM 1620 C CA . ARG A 1 205 ? -6.496 0.731 -20.327 1.00 91.06 205 ARG A CA 1
ATOM 1621 C C . ARG A 1 205 ? -7.289 1.233 -21.526 1.00 91.06 205 ARG A C 1
ATOM 1623 O O . ARG A 1 205 ? -6.742 1.905 -22.392 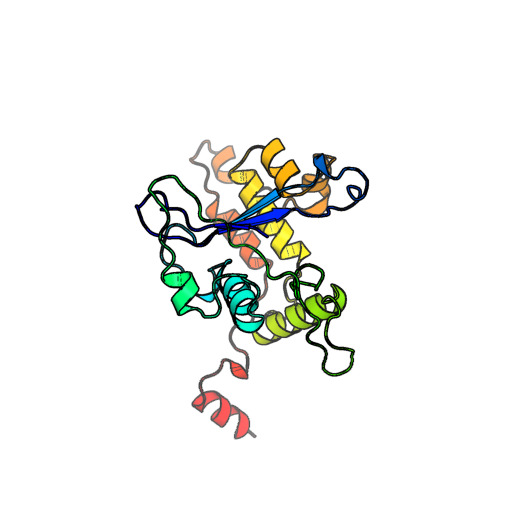1.00 91.06 205 ARG A O 1
ATOM 1630 N N . ASN A 1 206 ? -8.585 0.949 -21.538 1.00 89.62 206 ASN A N 1
ATOM 1631 C CA . ASN A 1 206 ? -9.554 1.583 -22.414 1.00 89.62 206 ASN A CA 1
ATOM 1632 C C . ASN A 1 206 ? -10.200 2.770 -21.673 1.00 89.62 206 ASN A C 1
ATOM 1634 O O . ASN A 1 206 ? -11.020 2.548 -20.782 1.00 89.62 206 ASN A O 1
ATOM 1638 N N . PRO A 1 207 ? -9.851 4.023 -22.005 1.00 83.12 207 PRO A N 1
ATOM 1639 C CA . PRO A 1 207 ? -10.476 5.192 -21.393 1.00 83.12 207 PRO A CA 1
ATOM 1640 C C . PRO A 1 207 ? -11.879 5.495 -21.947 1.00 83.12 207 PRO A C 1
ATOM 1642 O O . PRO A 1 207 ? -12.610 6.263 -21.333 1.00 83.12 207 PRO A O 1
ATOM 1645 N N . GLN A 1 208 ? -12.265 4.910 -23.084 1.00 83.44 208 GLN A N 1
ATOM 1646 C CA . GLN A 1 208 ? -13.524 5.176 -23.789 1.00 83.44 208 GLN A CA 1
ATOM 1647 C C . GLN A 1 208 ? -14.587 4.135 -23.427 1.00 83.44 208 GLN A C 1
ATOM 1649 O O . GLN A 1 208 ? -15.173 3.475 -24.283 1.00 83.44 208 GLN A O 1
ATOM 1654 N N . LEU A 1 209 ? -14.801 3.933 -22.131 1.00 83.25 209 LEU A N 1
ATOM 1655 C CA . LEU A 1 209 ? -15.899 3.094 -21.662 1.00 83.25 209 LEU A CA 1
ATOM 1656 C C . LEU A 1 209 ? -17.211 3.852 -21.786 1.00 83.25 209 LEU A C 1
ATOM 1658 O O . LEU A 1 209 ? -17.222 5.063 -21.582 1.00 83.25 209 LEU A O 1
ATOM 1662 N N . TRP A 1 210 ? -18.310 3.126 -21.993 1.00 80.38 210 TRP A N 1
ATOM 1663 C CA . TRP A 1 210 ? -19.664 3.683 -22.001 1.00 80.38 210 TRP A CA 1
ATOM 1664 C C . TRP A 1 210 ? -19.901 4.688 -20.868 1.00 80.38 210 TRP A C 1
ATOM 1666 O O . TRP A 1 210 ? -20.215 5.848 -21.112 1.00 80.38 210 TRP A O 1
ATOM 1676 N N . GLN A 1 211 ? -19.655 4.263 -19.625 1.00 79.50 211 G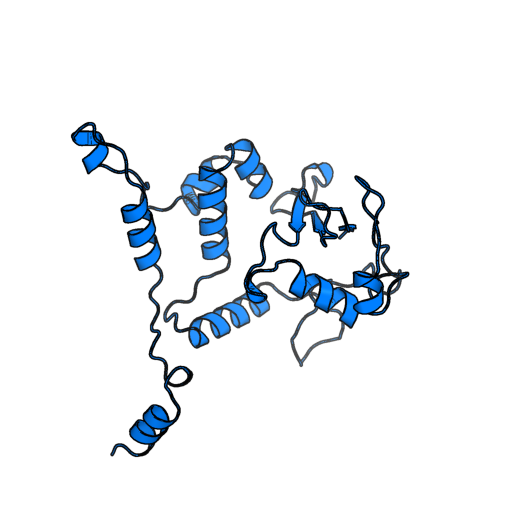LN A N 1
ATOM 1677 C CA . GLN A 1 211 ? -19.854 5.076 -18.422 1.00 79.50 211 GLN A CA 1
ATOM 1678 C C . GLN A 1 211 ? -18.906 6.279 -18.304 1.00 79.50 211 GLN A C 1
ATOM 1680 O O . GLN A 1 211 ? -19.070 7.105 -17.413 1.00 79.50 211 GLN A O 1
ATOM 1685 N N . SER A 1 212 ? -17.875 6.340 -19.143 1.00 78.81 212 SER A N 1
ATOM 1686 C CA . SER A 1 212 ? -16.895 7.426 -19.200 1.00 78.81 212 SER A CA 1
ATOM 1687 C C . SER A 1 212 ? -17.152 8.379 -20.370 1.00 78.81 212 SER A C 1
ATOM 1689 O O . SER A 1 212 ? -16.449 9.379 -20.493 1.00 78.81 212 SER A O 1
ATOM 1691 N N . LEU A 1 213 ? -18.138 8.090 -21.227 1.00 80.25 213 LEU A N 1
ATOM 1692 C CA . LEU A 1 213 ? -18.542 8.982 -22.306 1.00 80.25 213 LEU A CA 1
ATOM 1693 C C . LEU A 1 213 ? -19.367 10.158 -21.755 1.00 80.25 213 LEU A C 1
ATOM 1695 O O . LEU A 1 213 ? -20.155 9.955 -20.828 1.00 80.25 213 LEU A O 1
ATOM 1699 N N . PRO A 1 214 ? -19.253 11.365 -22.339 1.00 85.38 214 PRO A N 1
ATOM 1700 C CA . PRO A 1 214 ? -20.207 12.446 -22.101 1.00 85.38 214 PRO A CA 1
ATOM 1701 C C . PRO A 1 214 ? -21.647 11.995 -22.378 1.00 85.38 214 PRO A C 1
ATOM 1703 O O . PRO A 1 214 ? -21.866 11.162 -23.258 1.00 85.38 214 PRO A O 1
ATOM 1706 N N . ALA A 1 215 ? -22.619 12.570 -21.662 1.00 86.50 215 ALA A N 1
ATOM 1707 C CA . ALA A 1 215 ? -24.032 12.190 -21.768 1.00 86.50 215 ALA A CA 1
ATOM 1708 C C . ALA A 1 215 ? -24.562 12.243 -23.215 1.00 86.50 215 ALA A C 1
ATOM 1710 O O . ALA A 1 215 ? -25.222 11.308 -23.647 1.00 86.50 215 ALA A O 1
ATOM 1711 N N . GLU A 1 216 ? -24.175 13.265 -23.983 1.00 87.31 216 GLU A N 1
ATOM 1712 C CA . GLU A 1 216 ? -24.521 13.418 -25.405 1.00 87.31 216 GLU A CA 1
ATOM 1713 C C . GLU A 1 216 ? -24.107 12.201 -26.250 1.00 87.31 216 GLU A C 1
ATOM 1715 O O . GLU A 1 216 ? -24.906 11.664 -27.009 1.00 87.31 216 GLU A O 1
ATOM 1720 N N . LYS A 1 217 ? -22.881 11.692 -26.064 1.00 84.31 217 LYS A N 1
ATOM 1721 C CA . LYS A 1 217 ? -22.409 10.502 -26.789 1.00 84.31 217 LYS A CA 1
ATOM 1722 C C . LYS A 1 217 ? -23.141 9.238 -26.355 1.00 84.31 217 LYS A C 1
ATOM 1724 O O . LYS A 1 217 ? -23.350 8.347 -27.169 1.00 84.31 217 LYS A O 1
ATOM 1729 N N . GLN A 1 218 ? -23.503 9.134 -25.076 1.00 87.19 218 GLN A N 1
ATOM 1730 C CA . GLN A 1 218 ? -24.310 8.011 -24.597 1.00 87.19 218 GLN A CA 1
ATOM 1731 C C . GLN A 1 218 ? -25.703 8.027 -25.245 1.00 87.19 218 GLN A C 1
ATOM 1733 O O . GLN A 1 218 ? -26.191 6.986 -25.670 1.00 87.19 218 GLN A O 1
ATOM 1738 N N . GLU A 1 219 ? -26.325 9.198 -25.370 1.00 87.25 219 GLU A N 1
ATOM 1739 C CA . GLU A 1 219 ? -27.621 9.356 -26.034 1.00 87.25 219 GLU A CA 1
ATOM 1740 C C . GLU A 1 219 ? -27.542 9.034 -27.534 1.00 87.25 219 GLU A C 1
ATOM 1742 O O . GLU A 1 219 ? -28.378 8.290 -28.047 1.00 87.25 219 GLU A O 1
ATOM 1747 N N . GLU A 1 220 ? -26.500 9.504 -28.226 1.00 88.50 220 GLU A N 1
ATOM 1748 C CA . GLU A 1 220 ? -26.252 9.185 -29.639 1.00 88.50 220 GLU A CA 1
ATOM 1749 C C . GLU A 1 220 ? -26.168 7.670 -29.871 1.00 88.50 220 GLU A C 1
ATOM 1751 O O . GLU A 1 220 ? -26.840 7.132 -30.748 1.00 88.50 220 GLU A O 1
ATOM 1756 N N . PHE A 1 221 ? -25.409 6.952 -29.041 1.00 85.06 221 PHE A N 1
ATOM 1757 C CA . PHE A 1 221 ? -25.307 5.498 -29.147 1.00 85.06 221 PHE A CA 1
ATOM 1758 C C . PHE A 1 221 ? -26.599 4.757 -28.772 1.00 85.06 221 PHE A C 1
ATOM 1760 O O . PHE A 1 221 ? -26.861 3.703 -29.344 1.00 85.06 221 PHE A O 1
ATOM 1767 N N . GLN A 1 222 ? -27.394 5.258 -27.817 1.00 86.69 222 GLN A N 1
ATOM 1768 C CA . GLN A 1 222 ? -28.692 4.656 -27.463 1.00 86.69 222 GLN A CA 1
ATOM 1769 C C . GLN A 1 222 ? -29.725 4.803 -28.584 1.00 86.69 222 GLN A C 1
ATOM 1771 O O . GLN A 1 222 ? -30.594 3.946 -28.723 1.00 86.69 222 GLN A O 1
ATOM 1776 N N . ASN A 1 223 ? -29.615 5.876 -29.368 1.00 86.31 223 ASN A N 1
ATOM 1777 C CA . ASN A 1 223 ? -30.524 6.208 -30.461 1.00 86.31 223 ASN A CA 1
ATOM 1778 C C . ASN A 1 223 ? -29.985 5.799 -31.848 1.00 86.31 223 ASN A C 1
ATOM 1780 O O . ASN A 1 223 ? -30.652 6.034 -32.857 1.00 86.31 223 ASN A O 1
ATOM 1784 N N . SER A 1 224 ? -28.794 5.195 -31.909 1.00 72.56 224 SER A N 1
ATOM 1785 C CA . SER A 1 224 ? -28.212 4.649 -33.137 1.00 72.56 224 SER A CA 1
ATOM 1786 C C . SER A 1 224 ? -28.910 3.325 -33.504 1.00 72.56 224 SER A C 1
ATOM 1788 O O . SER A 1 224 ? -29.043 2.473 -32.624 1.00 72.56 224 SER A O 1
ATOM 1790 N N . PRO A 1 225 ? -29.364 3.140 -34.761 1.00 63.72 225 PRO A N 1
ATOM 1791 C CA . PRO A 1 225 ? -30.103 1.950 -35.198 1.00 63.72 225 PRO A CA 1
ATOM 1792 C C . PRO A 1 225 ? -29.279 0.656 -35.192 1.00 63.72 225 PRO A C 1
ATOM 1794 O O . PRO A 1 225 ? -28.034 0.732 -35.328 1.00 63.72 225 PRO A O 1
#

Secondary structure (DSSP, 8-state):
-EEE--B-TTS-B--EEEEE---TT-TT-GGG--EEEEE--SS---GGG-SSHHHHHHHHHHT-BSS--SHHHHHT--PPTT-----PBPHHHHTS-SSB---TTS-TTPBPPHHHHHHHHHHHHHHTT-SSPPPHHHHHHHHHHHHHHHS-HHHHHHHHT-SSTHHHHHHTS-SS----HHHHHHTPPP--HHHHHHHHHTS------GGGS-HHHHHHHHS--

pLDDT: mean 85.37, std 10.63, range [41.06, 95.69]

Radius of gyration: 22.13 Å; chains: 1; bounding box: 59×40×60 Å

Foldseek 3Di:
DWWWFALPVPGDTKTKDKDFDPDPPCPVPSVLTFIDMAIQDPDDDDPVPRPCVVVLVLCQVVVFFPPANHPVSVNPDDDDHPDIDTGDTDPVCPPFASAWDPDPPDDGGHHHDPVNVQVVQQVVQVVQFFPGGDGPLQVVLVVLQVCVVVHDLVSSCSVNVNPDSCCNVVRRQDPQVLWPPVCVVVVHDTDSVVSVVVVVVVRDGDCPDLVNDDPVVVVVVVPPD

Organism: NCBI:txid92897

Sequence (225 aa):
MQCLNPDNEHGNAEFAVQLVREAKNMTYDPDKRPEHSLYEGLVAMPLVCNAMLPILAILVATKACRDYDTLEDLLAIQASEGEMVHLQWKESVRDLPFFKSMSARGTPGRIETANAFSKRLRSVGFRAGYPRPPTIHDFRAEGLFWINKLYTAAQRMNHAGHKDPNTYNDHYQPNNSGTDGQGSYFGLEVRTIVNDLFRGLTLVRNPQLWQSLPAEKQEEFQNSP

InterPro domains:
  IPR011010 DNA breaking-rejoining enzyme, catalytic core [SSF56349] (106-173)
  IPR021842 Protein of unknown function DUF3435 [PF11917] (55-220)